Protein AF-R5PTC7-F1 (afdb_monomer)

Foldseek 3Di:
DDDPVLVVLLCVQCVVLDHDPVSLVVSVVVCVVVVHDPVVVVVVSVVVSVVVVVVVCVVPDPPPPDPPDPPPDQDADPVPRHTDDPPDQADPPPRHGDDPPPPPLLLVVLVVQLVCLVPDPPDPCSVVSNLVSLQPRDQDPDPVNLLSNLVSLLVQLVPVDPVDPPRNVSSLVSNVVSLVVCCVNPVPPPVNVVSSVVSVVSVVVVVVVVVVVVVVVVVVVVVVVVVVVVVVVVVVVVVPD

Nearest PDB structures (foldseek):
  7zn7-assembly1_D  TM=4.320E-01  e=5.868E+00  Rattus norvegicus
  7ycj-assembly1_A  TM=3.557E-01  e=9.474E+00  Saccharomyces cerevisiae

pLDDT: mean 78.7, std 12.83, range [37.91, 91.56]

Secondary structure (DSSP, 8-state):
---HHHHHHHHHHTTTS---HHHHHHHHHHHHHHT--HHHHHHHHHHHHHHHHHHHHHHSS--TT----SSS--EEPTTT--EE-TT-SB-TTT--B-BTB---THHHHHHHHHHHHHH-TT-S-HHHHHHHHHHHPPPPSSHHHHHHHHHHHHHHHHHS-TT-SSHHHHHHHHHHHHHHHHHHH-TT-HHHHHHHHHHHHHHHHHHHHHHHHHHHHHHHHHHHHHHHHHHHHHHHHTT--

Sequence (241 aa):
MFSKEMEALIAASIEDGILTEQEKRVLVKRAEKEGIDLDELEVYIQSMLQKQQKAKMAAEQPEENKRETWQGKVVKCPNCGAPIEPGIAKCLSCGYAFSGIKANNTAKELAQQLNDINANSQITDKIAAISMTISSFPIPTTKEDYLELMILLQTGMKTSGYQDLSLPAVYKSKLEECISKAQTSFAHDPLVVQQIAQAKQAIEEKIARDKKGAMIGLGCMAVGGLLILIFFICSFMGCFD

Solvent-accessible surface area (backbone atoms only — not comparable to full-atom values): 14270 Å² total; per-residue (Å²): 133,77,54,73,68,54,51,51,52,51,52,64,51,40,69,86,65,56,76,48,77,67,52,52,53,52,53,51,59,51,31,58,75,70,71,46,60,68,67,62,49,51,56,49,53,52,53,52,46,50,52,47,49,54,50,49,54,65,69,64,46,74,79,84,81,62,87,72,66,87,79,80,75,84,44,55,38,92,88,76,61,48,78,51,68,90,90,64,62,46,42,91,88,76,63,52,68,56,86,78,69,74,74,60,55,53,37,58,52,51,53,48,55,50,48,51,50,69,68,39,83,85,54,83,59,45,68,58,54,49,47,51,51,59,68,71,51,81,82,66,90,50,72,68,34,40,53,49,34,48,53,51,31,57,46,48,40,69,66,53,56,94,90,48,85,61,58,34,53,49,30,46,54,46,44,51,54,48,46,56,51,43,56,72,75,39,72,85,38,69,69,58,52,50,51,46,52,54,52,52,51,55,51,51,55,49,55,52,50,53,54,51,52,52,54,50,53,54,51,51,53,56,54,52,53,50,53,51,53,51,50,54,53,53,58,57,61,68,69,76,116

Mean predicted aligned error: 18.7 Å

Structure (mmCIF, N/CA/C/O backbone):
data_AF-R5PTC7-F1
#
_entry.id   AF-R5PTC7-F1
#
loop_
_atom_site.group_PDB
_atom_site.id
_atom_site.type_symbol
_atom_site.label_atom_id
_atom_site.label_alt_id
_atom_site.label_comp_id
_atom_site.label_asym_id
_atom_site.label_entity_id
_atom_site.label_seq_id
_atom_site.pdbx_PDB_ins_code
_atom_site.Cartn_x
_atom_site.Cartn_y
_atom_site.Cartn_z
_atom_site.occupancy
_atom_site.B_iso_or_equiv
_atom_site.auth_seq_id
_atom_site.auth_comp_id
_atom_site.auth_asym_id
_atom_site.auth_atom_id
_atom_site.pdbx_PDB_model_num
ATOM 1 N N . MET A 1 1 ? -23.523 -3.897 53.643 1.00 64.75 1 MET A N 1
ATOM 2 C CA . MET A 1 1 ? -23.758 -5.170 52.917 1.00 64.75 1 MET A CA 1
ATOM 3 C C . MET A 1 1 ? -25.068 -5.730 53.423 1.00 64.75 1 MET A C 1
ATOM 5 O O . MET A 1 1 ? -25.248 -5.749 54.636 1.00 64.75 1 MET A O 1
ATOM 9 N N . PHE A 1 2 ? -25.991 -6.074 52.526 1.00 83.19 2 PHE A N 1
ATOM 10 C CA . PHE A 1 2 ? -27.344 -6.469 52.918 1.00 83.19 2 PHE A CA 1
ATOM 11 C C . PHE A 1 2 ? -27.370 -7.896 53.469 1.00 83.19 2 PHE A C 1
ATOM 13 O O . PHE A 1 2 ? -26.405 -8.654 53.343 1.00 83.19 2 PHE A O 1
ATOM 20 N N . SER A 1 3 ? -28.477 -8.266 54.112 1.00 87.81 3 SER A N 1
ATOM 21 C CA . SER A 1 3 ? -28.706 -9.652 54.505 1.00 87.81 3 SER A CA 1
ATOM 22 C C . SER A 1 3 ? -28.774 -10.547 53.258 1.00 87.81 3 SER A C 1
ATOM 24 O O . SER A 1 3 ? -29.225 -10.121 52.194 1.00 87.81 3 SER A O 1
ATOM 26 N N . LYS A 1 4 ? -28.354 -11.815 53.375 1.00 86.81 4 LYS A N 1
ATOM 27 C CA . LYS A 1 4 ? -28.402 -12.772 52.250 1.00 86.81 4 LYS A CA 1
ATOM 28 C C . LYS A 1 4 ? -29.817 -12.947 51.687 1.00 86.81 4 LYS A C 1
ATOM 30 O O . LYS A 1 4 ? -29.982 -13.189 50.497 1.00 86.81 4 LYS A O 1
ATOM 35 N N . GLU A 1 5 ? -30.828 -12.826 52.546 1.00 87.00 5 GLU A N 1
ATOM 36 C CA . GLU A 1 5 ? -32.236 -12.895 52.154 1.00 87.00 5 GLU A CA 1
ATOM 37 C C . GLU A 1 5 ? -32.655 -11.678 51.325 1.00 87.00 5 GLU A C 1
ATOM 39 O O . GLU A 1 5 ? -33.345 -11.831 50.317 1.00 87.00 5 GLU A O 1
ATOM 44 N N . MET A 1 6 ? -32.204 -10.482 51.710 1.00 87.31 6 MET A N 1
ATOM 45 C CA . MET A 1 6 ? -32.469 -9.254 50.968 1.00 87.31 6 MET A CA 1
ATOM 46 C C . MET A 1 6 ? -31.765 -9.262 49.606 1.00 87.31 6 MET A C 1
ATOM 48 O O . MET A 1 6 ? -32.385 -8.934 48.599 1.00 87.31 6 MET A O 1
ATOM 52 N N . GLU A 1 7 ? -30.507 -9.704 49.536 1.00 88.25 7 GLU A N 1
ATOM 53 C CA . GLU A 1 7 ? -29.784 -9.830 48.261 1.00 88.25 7 GLU A CA 1
ATOM 54 C C . GLU A 1 7 ? -30.455 -10.831 47.311 1.00 88.25 7 GLU A C 1
ATOM 56 O O . GLU A 1 7 ? -30.575 -10.553 46.118 1.00 88.25 7 GLU A O 1
ATOM 61 N N . ALA A 1 8 ? -30.948 -11.962 47.830 1.00 89.25 8 ALA A N 1
ATOM 62 C CA . ALA A 1 8 ? -31.690 -12.943 47.038 1.00 89.25 8 ALA A CA 1
ATOM 63 C C . ALA A 1 8 ? -33.009 -12.368 46.496 1.00 89.25 8 ALA A C 1
ATOM 65 O O . ALA A 1 8 ? -33.348 -12.589 45.333 1.00 89.25 8 ALA A O 1
ATOM 66 N N . LEU A 1 9 ? -33.726 -11.588 47.311 1.00 88.88 9 LEU A N 1
ATOM 67 C CA . LEU A 1 9 ? -34.963 -10.924 46.900 1.00 88.88 9 LEU A CA 1
ATOM 68 C C . LEU A 1 9 ? -34.708 -9.851 45.831 1.00 88.88 9 LEU A C 1
ATOM 70 O O . LEU A 1 9 ? -35.461 -9.757 44.862 1.00 88.88 9 LEU A O 1
ATOM 74 N N . ILE A 1 10 ? -33.630 -9.075 45.976 1.00 89.62 10 ILE A N 1
ATOM 75 C CA . ILE A 1 10 ? -33.191 -8.086 44.982 1.00 89.62 10 ILE A CA 1
ATOM 76 C C . ILE A 1 10 ? -32.819 -8.782 43.667 1.00 89.62 10 ILE A C 1
ATOM 78 O O . ILE A 1 10 ? -33.239 -8.335 4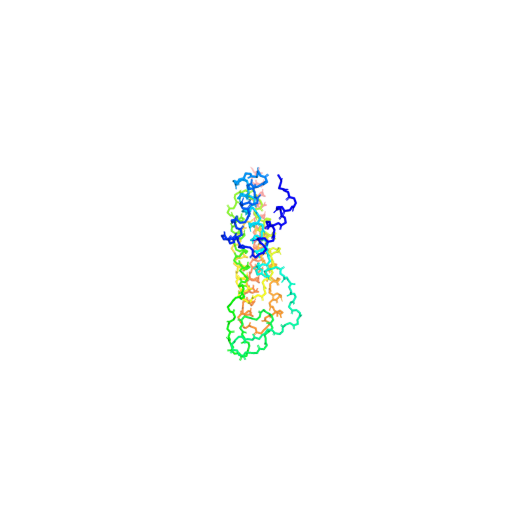2.604 1.00 89.62 10 ILE A O 1
ATOM 82 N N . ALA A 1 11 ? -32.064 -9.882 43.724 1.00 86.88 11 ALA A N 1
ATOM 83 C CA . ALA A 1 11 ? -31.649 -10.626 42.537 1.00 86.88 11 ALA A CA 1
ATOM 84 C C . ALA A 1 11 ? -32.845 -11.203 41.765 1.00 86.88 11 ALA A C 1
ATOM 86 O O . ALA A 1 11 ? -32.898 -11.046 40.547 1.00 86.88 11 ALA A O 1
ATOM 87 N N . ALA A 1 12 ? -33.817 -11.795 42.468 1.00 87.12 12 ALA A N 1
ATOM 88 C CA . ALA A 1 12 ? -35.046 -12.310 41.863 1.00 87.12 12 ALA A CA 1
ATOM 89 C C . ALA A 1 12 ? -35.901 -11.194 41.236 1.00 87.12 12 ALA A C 1
ATOM 91 O O . ALA A 1 12 ? -36.413 -11.354 40.138 1.00 87.12 12 ALA A O 1
ATOM 92 N N . SER A 1 13 ? -35.999 -10.032 41.894 1.00 88.62 13 SER A N 1
ATOM 93 C CA . SER A 1 13 ? -36.797 -8.893 41.398 1.00 88.62 13 SER A CA 1
ATOM 94 C C . SER A 1 13 ? -36.176 -8.181 40.189 1.00 88.62 13 SER A C 1
ATOM 96 O O . SER A 1 13 ? -36.825 -7.364 39.549 1.00 88.62 13 SER A O 1
ATOM 98 N N . ILE A 1 14 ? -34.889 -8.410 39.913 1.00 87.44 14 ILE A N 1
ATOM 99 C CA . ILE A 1 14 ? -34.147 -7.757 38.823 1.00 87.44 14 ILE A CA 1
ATOM 100 C C . ILE A 1 14 ? -33.846 -8.755 37.690 1.00 87.44 14 ILE A C 1
ATOM 102 O O . ILE A 1 14 ? -33.229 -8.381 36.699 1.00 87.44 14 ILE A O 1
ATOM 106 N N . GLU A 1 15 ? -34.288 -10.013 37.781 1.00 83.00 15 GLU A N 1
ATOM 107 C CA . GLU A 1 15 ? -34.018 -11.067 36.788 1.00 83.00 15 GLU A CA 1
ATOM 108 C C . GLU A 1 15 ? -34.417 -10.658 35.357 1.00 83.00 15 GLU A C 1
ATOM 110 O O . GLU A 1 15 ? -33.643 -10.814 34.408 1.00 83.00 15 GLU A O 1
ATOM 115 N N . ASP A 1 16 ? -35.566 -10.001 35.216 1.00 76.50 16 ASP A N 1
ATOM 116 C CA . ASP A 1 16 ? -36.070 -9.534 33.923 1.00 76.50 16 ASP A CA 1
ATOM 117 C C . ASP A 1 16 ? -35.370 -8.247 33.433 1.00 76.50 16 ASP A C 1
ATOM 119 O O . ASP A 1 16 ? -35.498 -7.843 32.272 1.00 76.50 16 ASP A O 1
ATOM 123 N N . GLY A 1 17 ? -34.535 -7.622 34.270 1.00 76.69 17 GLY A N 1
ATOM 124 C CA . GLY A 1 17 ? -33.815 -6.376 33.987 1.00 76.69 17 GLY A CA 1
ATOM 125 C C . GLY A 1 17 ? -34.680 -5.112 34.063 1.00 76.69 17 GLY A C 1
ATOM 126 O O . GLY A 1 17 ? -34.210 -4.030 33.706 1.00 76.69 17 GLY A O 1
ATOM 127 N N . ILE A 1 18 ? -35.925 -5.239 34.524 1.00 82.81 18 ILE A N 1
ATOM 128 C CA . ILE A 1 18 ? -36.873 -4.148 34.760 1.00 82.81 18 ILE A CA 1
ATOM 129 C C . ILE A 1 18 ? -37.376 -4.301 36.191 1.00 82.81 18 ILE A C 1
ATOM 131 O O . ILE A 1 18 ? -37.909 -5.346 36.533 1.00 82.81 18 ILE A O 1
ATOM 135 N N . LEU A 1 19 ? -37.227 -3.260 37.010 1.00 87.44 19 LEU A N 1
ATOM 136 C CA . LEU A 1 19 ? -37.813 -3.229 38.346 1.00 87.44 19 LEU A CA 1
ATOM 137 C C . LEU A 1 19 ? -39.189 -2.568 38.276 1.00 87.44 19 LEU A C 1
ATOM 139 O O . LEU A 1 19 ? -39.295 -1.384 37.946 1.00 87.44 19 LEU A O 1
ATOM 143 N N . THR A 1 20 ? -40.243 -3.307 38.600 1.00 87.56 20 THR A N 1
ATOM 144 C CA . THR A 1 20 ? -41.601 -2.759 38.646 1.00 87.56 20 THR A CA 1
ATOM 145 C C . THR A 1 20 ? -41.850 -1.962 39.930 1.00 87.56 20 THR A C 1
ATOM 147 O O . THR A 1 20 ? -41.254 -2.197 40.983 1.00 87.56 20 THR A O 1
ATOM 150 N N . GLU A 1 21 ? -42.826 -1.051 39.891 1.00 86.38 21 GLU A N 1
ATOM 151 C CA . GLU A 1 21 ? -43.271 -0.302 41.078 1.00 86.38 21 GLU A CA 1
ATOM 152 C C . GLU A 1 21 ? -43.819 -1.209 42.197 1.00 86.38 21 GLU A C 1
ATOM 154 O O . GLU A 1 21 ? -43.842 -0.839 43.373 1.00 86.38 21 GLU A O 1
ATOM 159 N N . GLN A 1 22 ? -44.288 -2.416 41.865 1.00 86.38 22 GLN A N 1
ATOM 160 C CA . GLN A 1 22 ? -44.737 -3.380 42.870 1.00 86.38 22 GLN A CA 1
ATOM 161 C C . GLN A 1 22 ? -43.546 -3.995 43.610 1.00 86.38 22 GLN A C 1
ATOM 163 O O . GLN A 1 22 ? -43.541 -3.992 44.842 1.00 86.38 22 GLN A O 1
ATOM 168 N N . GLU A 1 23 ? -42.522 -4.431 42.881 1.00 88.25 23 GLU A N 1
ATOM 169 C CA . GLU A 1 23 ? -41.286 -4.989 43.441 1.00 88.25 23 GLU A CA 1
ATOM 170 C C . GLU A 1 23 ? -40.520 -3.947 44.253 1.00 88.25 23 GLU A C 1
ATOM 172 O O . GLU A 1 23 ? -40.136 -4.218 45.392 1.00 88.25 23 GLU A O 1
ATOM 177 N N . LYS A 1 24 ? -40.409 -2.711 43.744 1.00 90.00 24 LYS A N 1
ATOM 178 C CA . LYS A 1 24 ? -39.790 -1.592 44.470 1.00 90.00 24 LYS A CA 1
ATOM 179 C C . LYS A 1 24 ? -40.436 -1.383 45.842 1.00 90.00 24 LYS A C 1
ATOM 181 O O . LYS A 1 24 ? -39.736 -1.259 46.845 1.00 90.00 24 LYS A O 1
ATOM 186 N N . ARG A 1 25 ? -41.773 -1.417 45.926 1.00 88.06 25 ARG A N 1
ATOM 187 C CA . ARG A 1 25 ? -42.499 -1.274 47.204 1.00 88.06 25 ARG A CA 1
ATOM 188 C C . ARG A 1 25 ? -42.260 -2.436 48.166 1.00 88.06 25 ARG A C 1
ATOM 190 O O . ARG A 1 25 ? -42.261 -2.219 49.376 1.00 88.06 25 ARG A O 1
ATOM 197 N N . VAL A 1 26 ? -42.091 -3.657 47.665 1.00 90.31 26 VAL A N 1
ATOM 198 C CA . VAL A 1 26 ? -41.792 -4.828 48.504 1.00 90.31 26 VAL A CA 1
ATOM 199 C C . VAL A 1 26 ? -40.374 -4.737 49.070 1.00 90.31 26 VAL A C 1
ATOM 201 O O . VAL A 1 26 ? -40.193 -4.951 50.269 1.00 90.31 26 VAL A O 1
ATOM 204 N N . LEU A 1 27 ? -39.400 -4.344 48.245 1.00 91.31 27 LEU A N 1
ATOM 205 C CA . LEU A 1 27 ? -38.008 -4.151 48.658 1.00 91.31 27 LEU A CA 1
ATOM 206 C C . LEU A 1 27 ? -37.877 -3.050 49.717 1.00 91.31 27 LEU A C 1
ATOM 208 O O . LEU A 1 27 ? -37.266 -3.284 50.755 1.00 91.31 27 LEU A O 1
ATOM 212 N N . VAL A 1 28 ? -38.525 -1.898 49.520 1.00 91.56 28 VAL A N 1
ATOM 213 C CA . VAL A 1 28 ? -38.532 -0.795 50.500 1.00 91.56 28 VAL A CA 1
ATOM 214 C C . VAL A 1 28 ? -39.124 -1.244 51.838 1.00 91.56 28 VAL A C 1
ATOM 216 O O . VAL A 1 28 ? -38.493 -1.077 52.876 1.00 91.56 28 VAL A O 1
ATOM 219 N N . LYS A 1 29 ? -40.280 -1.920 51.831 1.00 91.56 29 LYS A N 1
ATOM 220 C CA . LYS A 1 29 ? -40.900 -2.432 53.069 1.00 91.56 29 LYS A CA 1
ATOM 221 C C . LYS A 1 29 ? -40.028 -3.446 53.808 1.00 91.56 29 LYS A C 1
ATOM 223 O O . LYS A 1 29 ? -40.122 -3.563 55.030 1.00 91.56 29 LYS A O 1
ATOM 228 N N . ARG A 1 30 ? -39.244 -4.250 53.084 1.00 89.19 30 ARG A N 1
ATOM 229 C CA . ARG A 1 30 ? -38.311 -5.212 53.687 1.00 89.19 30 ARG A CA 1
ATOM 230 C C . ARG A 1 30 ? -37.090 -4.495 54.257 1.00 89.19 30 ARG A C 1
ATOM 232 O O . ARG A 1 30 ? -36.711 -4.796 55.383 1.00 89.19 30 ARG A O 1
ATOM 239 N N . ALA A 1 31 ? -36.556 -3.518 53.530 1.00 90.38 31 ALA A N 1
ATOM 240 C CA . ALA A 1 31 ? -35.437 -2.688 53.958 1.00 90.38 31 ALA A CA 1
ATOM 241 C C . ALA A 1 31 ? -35.751 -1.902 55.235 1.00 90.38 31 ALA A C 1
ATOM 243 O O . ALA A 1 31 ? -34.981 -1.965 56.188 1.00 90.38 31 ALA A O 1
ATOM 244 N N . GLU A 1 32 ? -36.930 -1.280 55.318 1.00 88.31 32 GLU A N 1
ATOM 245 C CA . GLU A 1 32 ? -37.396 -0.586 56.527 1.00 88.31 32 GLU A CA 1
ATOM 246 C C . GLU A 1 32 ? -37.459 -1.522 57.743 1.00 88.31 32 GLU A C 1
ATOM 248 O O . GLU A 1 32 ? -37.060 -1.149 58.844 1.00 88.31 32 GLU A O 1
ATOM 253 N N . LYS A 1 33 ? -37.915 -2.769 57.553 1.00 89.38 33 LYS A N 1
ATOM 254 C CA . LYS A 1 33 ? -37.957 -3.780 58.626 1.00 89.38 33 LYS A CA 1
ATOM 255 C C . LYS A 1 33 ? -36.575 -4.242 59.076 1.00 89.38 33 LYS A C 1
ATOM 257 O O . LYS A 1 33 ? -36.425 -4.657 60.221 1.00 89.38 33 LYS A O 1
ATOM 262 N N . GLU A 1 34 ? -35.599 -4.220 58.178 1.00 86.69 34 GLU A N 1
ATOM 263 C CA . GLU A 1 34 ? -34.206 -4.581 58.456 1.00 86.69 34 GLU A CA 1
ATOM 264 C C . GLU A 1 34 ? -33.365 -3.374 58.903 1.00 86.69 34 GLU A C 1
ATOM 266 O O . GLU A 1 34 ? -32.188 -3.540 59.214 1.00 86.69 34 GLU A O 1
ATOM 271 N N . GLY A 1 35 ? -33.962 -2.176 58.981 1.00 86.25 35 GLY A N 1
ATOM 272 C CA . GLY A 1 35 ? -33.265 -0.941 59.348 1.00 86.25 35 GLY A CA 1
ATOM 273 C C . GLY A 1 35 ? -32.228 -0.504 58.312 1.00 86.25 35 GLY A C 1
ATOM 274 O O . GLY A 1 35 ? -31.231 0.118 58.666 1.00 86.25 35 GLY A O 1
ATOM 275 N N . ILE A 1 36 ? -32.436 -0.876 57.049 1.00 87.44 36 ILE A N 1
ATOM 276 C CA . ILE A 1 36 ? -31.566 -0.543 55.924 1.00 87.44 36 ILE A CA 1
ATOM 277 C C . ILE A 1 36 ? -31.896 0.868 55.424 1.00 87.44 36 ILE A C 1
ATOM 279 O O . ILE A 1 36 ? -33.066 1.223 55.280 1.00 87.44 36 ILE A O 1
ATOM 283 N N . ASP A 1 37 ? -30.857 1.643 55.119 1.00 89.12 37 ASP A N 1
ATOM 284 C CA . ASP A 1 37 ? -30.983 2.963 54.509 1.00 89.12 37 ASP A CA 1
ATOM 285 C C . ASP A 1 37 ? -31.556 2.872 53.080 1.00 89.12 37 ASP A C 1
ATOM 287 O O . ASP A 1 37 ? -31.126 2.054 52.258 1.00 89.12 37 ASP A O 1
ATOM 291 N N . LEU A 1 38 ? -32.569 3.696 52.795 1.00 86.56 38 LEU A N 1
ATOM 292 C CA . LEU A 1 38 ? -33.295 3.659 51.525 1.00 86.56 38 LEU A CA 1
ATOM 293 C C . LEU A 1 38 ? -32.451 4.170 50.350 1.00 86.56 38 LEU A C 1
ATOM 295 O O . LEU A 1 38 ? -32.588 3.643 49.242 1.00 86.56 38 LEU A O 1
ATOM 299 N N . ASP A 1 39 ? -31.565 5.136 50.589 1.00 86.44 39 ASP A N 1
ATOM 300 C CA . ASP A 1 39 ? -30.699 5.703 49.558 1.00 86.44 39 ASP A CA 1
ATOM 301 C C . ASP A 1 39 ? -29.600 4.692 49.193 1.00 86.44 39 ASP A C 1
ATOM 303 O O . ASP A 1 39 ? -29.320 4.460 48.012 1.00 86.44 39 ASP A O 1
ATOM 307 N N . GLU A 1 40 ? -29.030 3.998 50.187 1.00 87.00 40 GLU A N 1
ATOM 308 C CA . GLU A 1 40 ? -28.077 2.903 49.948 1.00 87.00 40 GLU A CA 1
ATOM 309 C C . GLU A 1 40 ? -28.705 1.750 49.149 1.00 87.00 40 GLU A C 1
ATOM 311 O O . GLU A 1 40 ? -28.067 1.181 48.253 1.00 87.00 40 GLU A O 1
ATOM 316 N N . LEU A 1 41 ? -29.964 1.411 49.448 1.00 89.12 41 LEU A N 1
ATOM 317 C CA . LEU A 1 41 ? -30.715 0.395 48.715 1.00 89.12 41 LEU A CA 1
ATOM 318 C C . LEU A 1 41 ? -30.913 0.795 47.247 1.00 89.12 41 LEU A C 1
ATOM 320 O O . LEU A 1 41 ? -30.706 -0.030 46.352 1.00 89.12 41 LEU A O 1
ATOM 324 N N . GLU A 1 42 ? -31.297 2.044 46.987 1.00 88.62 42 GLU A N 1
ATOM 325 C CA . GLU A 1 42 ? -31.521 2.539 45.628 1.00 88.62 42 GLU A CA 1
ATOM 326 C C . GLU A 1 42 ? -30.234 2.514 44.797 1.00 88.62 42 GLU A C 1
ATOM 328 O O . GLU A 1 42 ? -30.231 1.982 43.681 1.00 88.62 42 GLU A O 1
ATOM 333 N N . VAL A 1 43 ? -29.118 2.990 45.356 1.00 89.31 43 VAL A N 1
ATOM 334 C CA . VAL A 1 43 ? -27.807 2.959 44.686 1.00 89.31 43 VAL A CA 1
ATOM 335 C C . VAL A 1 43 ? -27.389 1.523 44.351 1.00 89.31 43 VAL A C 1
ATOM 337 O O . VAL A 1 43 ? -26.881 1.251 43.257 1.00 89.31 43 VAL A O 1
ATOM 340 N N . TYR A 1 44 ? -27.626 0.574 45.258 1.00 89.81 44 TYR A N 1
ATOM 341 C CA . TYR A 1 44 ? -27.299 -0.829 45.011 1.00 89.81 44 TYR A CA 1
ATOM 342 C C . TYR A 1 44 ? -28.148 -1.447 43.899 1.00 89.81 44 TYR A C 1
ATOM 344 O O . TYR A 1 44 ? -27.608 -2.094 42.996 1.00 89.81 44 TYR A O 1
ATOM 352 N N . ILE A 1 45 ? -29.462 -1.224 43.927 1.00 89.50 45 ILE A N 1
ATOM 353 C CA . ILE A 1 45 ? -30.388 -1.712 42.900 1.00 89.50 45 ILE A CA 1
ATOM 354 C C . ILE A 1 45 ? -30.000 -1.156 41.524 1.00 89.50 45 ILE A C 1
ATOM 356 O O . ILE A 1 45 ? -29.928 -1.911 40.552 1.00 89.50 45 ILE A O 1
ATOM 360 N N . GLN A 1 46 ? -29.662 0.134 41.440 1.00 89.19 46 GLN A N 1
ATOM 361 C CA . GLN A 1 46 ? -29.183 0.756 40.202 1.00 89.19 46 GLN A CA 1
ATOM 362 C C . GLN A 1 46 ? -27.882 0.117 39.697 1.00 89.19 46 GLN A C 1
ATOM 364 O O . GLN A 1 46 ? -27.763 -0.175 38.506 1.00 89.19 46 GLN A O 1
ATOM 369 N N . SER A 1 47 ? -26.922 -0.158 40.586 1.00 88.12 47 SER A N 1
ATOM 370 C CA . SER A 1 47 ? -25.670 -0.846 40.233 1.00 88.12 47 SER A CA 1
ATOM 371 C C . SER A 1 47 ? -25.925 -2.243 39.656 1.00 88.12 47 SER A C 1
ATOM 373 O O . SER A 1 47 ? -25.305 -2.639 38.665 1.00 88.12 47 SER A O 1
ATOM 375 N N . MET A 1 48 ? -26.878 -2.984 40.225 1.00 86.25 48 MET A N 1
ATOM 376 C CA . MET A 1 48 ? -27.254 -4.321 39.755 1.00 86.25 48 MET A CA 1
ATOM 377 C C . MET A 1 48 ? -27.983 -4.287 38.407 1.00 86.25 48 MET A C 1
ATOM 379 O O . MET A 1 48 ? -27.628 -5.057 37.511 1.00 86.25 48 MET A O 1
ATOM 383 N N . LEU A 1 49 ? -28.918 -3.353 38.217 1.00 87.56 49 LEU A N 1
ATOM 384 C CA . LEU A 1 49 ? -29.585 -3.124 36.930 1.00 87.56 49 LEU A CA 1
ATOM 385 C C . LEU A 1 49 ? -28.577 -2.758 35.835 1.00 87.56 49 LEU A C 1
ATOM 387 O O . LEU A 1 49 ? -28.616 -3.325 34.746 1.00 87.56 49 LEU A O 1
ATOM 391 N N . GLN A 1 50 ? -27.615 -1.881 36.133 1.00 86.19 50 GLN A N 1
ATOM 392 C CA . GLN A 1 50 ? -26.551 -1.532 35.189 1.00 86.19 50 GLN A CA 1
ATOM 393 C C . GLN A 1 50 ? -25.655 -2.725 34.845 1.00 86.19 50 GLN A C 1
ATOM 395 O O . GLN A 1 50 ? -25.261 -2.872 33.689 1.00 86.19 50 GLN A O 1
ATOM 400 N N . LYS A 1 51 ? -25.316 -3.588 35.813 1.00 85.00 51 LYS A N 1
ATOM 401 C CA . LYS A 1 51 ? -24.544 -4.817 35.548 1.00 85.00 51 LYS A CA 1
ATOM 402 C C . LYS A 1 51 ? -25.302 -5.758 34.618 1.00 85.00 51 LYS A C 1
ATOM 404 O O . LYS A 1 51 ? -24.699 -6.284 33.687 1.00 85.00 51 LYS A O 1
ATOM 409 N N . GLN A 1 52 ? -26.605 -5.928 34.831 1.00 81.31 52 GLN A N 1
ATOM 410 C CA . GLN A 1 52 ? -27.442 -6.740 33.953 1.00 81.31 52 GLN A CA 1
ATOM 411 C C . GLN A 1 52 ? -27.594 -6.133 32.559 1.00 81.31 52 GLN A C 1
ATOM 413 O O . GLN A 1 52 ? -27.446 -6.850 31.577 1.00 81.31 52 GLN A O 1
ATOM 418 N N . GLN A 1 53 ? -27.819 -4.823 32.447 1.00 80.50 53 GLN A N 1
ATOM 419 C CA . GLN A 1 53 ? -27.877 -4.144 31.152 1.00 80.50 53 GLN A CA 1
ATOM 420 C C . GLN A 1 53 ? -26.551 -4.265 30.403 1.00 80.50 53 GLN A C 1
ATOM 422 O O . GLN A 1 53 ? -26.553 -4.618 29.232 1.00 80.50 53 GLN A O 1
ATOM 427 N N . LYS A 1 54 ? -25.409 -4.072 31.074 1.00 80.19 54 LYS A N 1
ATOM 428 C CA . LYS A 1 54 ? -24.086 -4.289 30.470 1.00 80.19 54 LYS A CA 1
ATOM 429 C C . LYS A 1 54 ? -23.875 -5.743 30.044 1.00 80.19 54 LYS A C 1
ATOM 431 O O . LYS A 1 54 ? -23.289 -5.966 28.993 1.00 80.19 54 LYS A O 1
ATOM 436 N N . ALA A 1 55 ? -24.361 -6.717 30.815 1.00 76.25 55 ALA A N 1
ATOM 437 C CA . ALA A 1 55 ? -24.286 -8.134 30.458 1.00 76.25 55 ALA A CA 1
ATOM 438 C C . ALA A 1 55 ? -25.195 -8.487 29.267 1.00 76.25 55 ALA A C 1
ATOM 440 O O . ALA A 1 55 ? -24.743 -9.176 28.358 1.00 76.25 55 ALA A O 1
ATOM 441 N N . LYS A 1 56 ? -26.430 -7.968 29.223 1.00 72.44 56 LYS A N 1
ATOM 442 C CA . LYS A 1 56 ? -27.346 -8.119 28.081 1.00 72.44 56 LYS A CA 1
ATOM 443 C C . LYS A 1 56 ? -26.786 -7.426 26.839 1.00 72.44 56 LYS A C 1
ATOM 445 O O . LYS A 1 56 ? -26.688 -8.065 25.809 1.00 72.44 56 LYS A O 1
ATOM 450 N N . MET A 1 57 ? -26.275 -6.200 26.953 1.00 66.81 57 MET A N 1
ATOM 451 C CA . MET A 1 57 ? -25.595 -5.494 25.858 1.00 66.81 57 MET A CA 1
ATOM 452 C C . MET A 1 57 ? -24.309 -6.193 25.398 1.00 66.81 57 MET A C 1
ATOM 454 O O . MET A 1 57 ? -23.963 -6.083 24.229 1.00 66.81 57 MET A O 1
ATOM 458 N N . ALA A 1 58 ? -23.599 -6.902 26.284 1.00 63.59 58 ALA A N 1
ATOM 459 C CA . ALA A 1 58 ? -22.456 -7.742 25.922 1.00 63.59 58 ALA A CA 1
ATOM 460 C C . ALA A 1 58 ? -22.882 -9.057 25.239 1.00 63.59 58 ALA A C 1
ATOM 462 O O . ALA A 1 58 ? -22.152 -9.559 24.390 1.00 63.59 58 ALA A O 1
ATOM 463 N N . ALA A 1 59 ? -24.053 -9.600 25.585 1.00 61.53 59 ALA A N 1
ATOM 464 C CA . ALA A 1 59 ? -24.631 -10.800 24.976 1.00 61.53 59 ALA A CA 1
ATOM 465 C C . ALA A 1 59 ? -25.395 -10.515 23.663 1.00 61.53 59 ALA A C 1
ATOM 467 O O . ALA A 1 59 ? -25.477 -11.389 22.807 1.00 61.53 59 ALA A O 1
ATOM 468 N N . GLU A 1 60 ? -25.923 -9.300 23.498 1.00 50.41 60 GLU A N 1
ATOM 469 C CA . GLU A 1 60 ? -26.631 -8.788 22.315 1.00 50.41 60 GLU A CA 1
ATOM 470 C C . GLU A 1 60 ? -25.737 -7.926 21.412 1.00 50.41 60 GLU A C 1
ATOM 472 O O . GLU A 1 60 ? -26.227 -7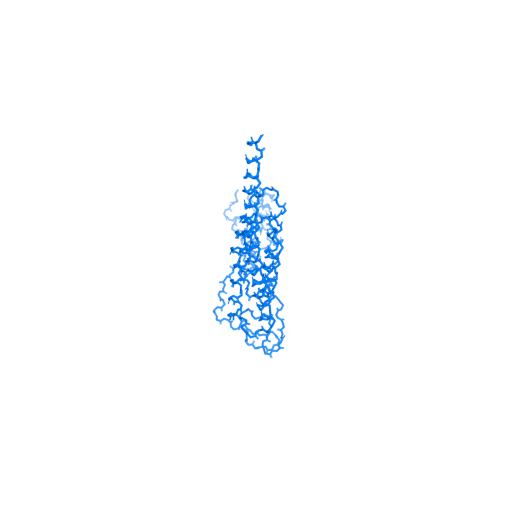.344 20.440 1.00 50.41 60 GLU A O 1
ATOM 477 N N . GLN A 1 61 ? -24.423 -7.850 21.674 1.00 38.59 61 GLN A N 1
ATOM 478 C CA . GLN A 1 61 ? -23.515 -7.395 20.623 1.00 38.59 61 GLN A CA 1
ATOM 479 C C . GLN A 1 61 ? -23.767 -8.279 19.392 1.00 38.59 61 GLN A C 1
ATOM 481 O O . GLN A 1 61 ? -23.773 -9.508 19.528 1.00 38.59 61 GLN A O 1
ATOM 486 N N . PRO A 1 62 ? -23.965 -7.697 18.193 1.00 38.62 62 PRO A N 1
ATOM 487 C CA . PRO A 1 62 ? -23.878 -8.478 16.974 1.00 38.62 62 PRO A CA 1
ATOM 488 C C . PRO A 1 62 ? -22.555 -9.240 17.030 1.00 38.62 62 PRO A C 1
ATOM 490 O O . PRO A 1 62 ? -21.548 -8.674 17.459 1.00 38.62 62 PRO A O 1
ATOM 493 N N . GLU A 1 63 ? -22.554 -10.510 16.631 1.00 44.16 63 GLU A N 1
ATOM 494 C CA . GLU A 1 63 ? -21.350 -11.323 16.451 1.00 44.16 63 GLU A CA 1
ATOM 495 C C . GLU A 1 63 ? -20.407 -10.689 15.392 1.00 44.16 63 GLU A C 1
ATOM 497 O O . GLU A 1 63 ? -20.186 -11.235 14.318 1.00 44.16 63 GLU A O 1
ATOM 502 N N . GLU A 1 64 ? -19.822 -9.520 15.661 1.00 42.59 64 GLU A N 1
ATOM 503 C CA . GLU A 1 64 ? -18.845 -8.835 14.806 1.00 42.59 64 GLU A CA 1
ATOM 504 C C . GLU A 1 64 ? -17.419 -9.357 15.063 1.00 42.59 64 GLU A C 1
ATOM 506 O O . GLU A 1 64 ? -16.451 -8.934 14.438 1.00 42.59 64 GLU A O 1
ATOM 511 N N . ASN A 1 65 ? -17.256 -10.347 15.944 1.00 42.16 65 ASN A N 1
ATOM 512 C CA . ASN A 1 65 ? -15.966 -11.002 16.142 1.00 42.16 65 ASN A CA 1
ATOM 513 C C . ASN A 1 65 ? -16.079 -12.500 16.401 1.00 42.16 65 ASN A C 1
ATOM 515 O O . ASN A 1 65 ? -15.348 -13.076 17.207 1.00 42.16 65 ASN A O 1
ATOM 519 N N . LYS A 1 66 ? -16.968 -13.153 15.661 1.00 38.38 66 LYS A N 1
ATOM 520 C CA . LYS A 1 66 ? -16.830 -14.574 15.398 1.00 38.38 66 LYS A CA 1
ATOM 521 C C . LYS A 1 66 ? -16.359 -14.711 13.967 1.00 38.38 66 LYS A C 1
ATOM 523 O O . LYS A 1 66 ? -17.102 -14.555 13.005 1.00 38.38 66 LYS A O 1
ATOM 528 N N . ARG A 1 67 ? -15.059 -14.966 13.846 1.00 41.88 67 ARG A N 1
ATOM 529 C CA . ARG A 1 67 ? -14.419 -15.499 12.644 1.00 41.88 67 ARG A CA 1
ATOM 530 C C . ARG A 1 67 ? -14.976 -16.904 12.407 1.00 41.88 67 ARG A C 1
ATOM 532 O O . ARG A 1 67 ? -14.258 -17.889 12.531 1.00 41.88 67 ARG A O 1
ATOM 539 N N . GLU A 1 68 ? -16.271 -17.011 12.136 1.00 42.31 68 GLU A N 1
ATOM 540 C CA . GLU A 1 68 ? -16.876 -18.234 11.647 1.00 42.31 68 GLU A CA 1
ATOM 541 C C . GLU A 1 68 ? -16.483 -18.331 10.180 1.00 42.31 68 GLU A C 1
ATOM 543 O O . GLU A 1 68 ? -17.026 -17.692 9.283 1.00 42.31 68 GLU A O 1
ATOM 548 N N . THR A 1 69 ? -15.390 -19.059 9.992 1.00 40.59 69 THR A N 1
ATOM 549 C CA . THR A 1 69 ? -14.987 -19.744 8.773 1.00 40.59 69 THR A CA 1
ATOM 550 C C . THR A 1 69 ? -16.111 -19.846 7.742 1.00 40.59 69 THR A C 1
ATOM 552 O O . THR A 1 69 ? -17.084 -20.568 7.938 1.00 40.59 69 THR A O 1
ATOM 555 N N . TRP A 1 70 ? -15.898 -19.208 6.588 1.00 51.53 70 TRP A N 1
ATOM 556 C CA . TRP A 1 70 ? -16.641 -19.355 5.325 1.00 51.53 70 TRP A CA 1
ATOM 557 C C . TRP A 1 70 ? -16.575 -20.781 4.731 1.00 51.53 70 TRP A C 1
ATOM 559 O O . TRP A 1 70 ? -16.687 -20.982 3.525 1.00 51.53 70 TRP A O 1
ATOM 569 N N . GLN A 1 71 ? -16.347 -21.794 5.560 1.00 37.91 71 GLN A N 1
ATOM 570 C CA . GLN A 1 71 ? -16.256 -23.187 5.161 1.00 37.91 71 GLN A CA 1
ATOM 571 C C . GLN A 1 71 ? -17.648 -23.808 5.310 1.00 37.91 71 GLN A C 1
ATOM 573 O O . GLN A 1 71 ? -18.012 -24.305 6.370 1.00 37.91 71 GLN A O 1
ATOM 578 N N . GLY A 1 72 ? -18.448 -23.734 4.242 1.00 50.31 72 GLY A N 1
ATOM 579 C CA . GLY A 1 72 ? -19.632 -24.589 4.074 1.00 50.31 72 GLY A CA 1
ATOM 580 C C . GLY A 1 72 ? -20.997 -23.904 3.959 1.00 50.31 72 GLY A C 1
ATOM 581 O O . GLY A 1 72 ? -21.977 -24.591 3.679 1.00 50.31 72 GLY A O 1
ATOM 582 N N . LYS A 1 73 ? -21.112 -22.576 4.112 1.00 50.62 73 LYS A N 1
ATOM 583 C CA . LYS A 1 73 ? -22.389 -21.864 3.905 1.00 50.62 73 LYS A CA 1
ATOM 584 C C . LYS A 1 73 ? -22.473 -21.338 2.467 1.00 50.62 73 LYS A C 1
ATOM 586 O O . LYS A 1 73 ? -21.792 -20.381 2.114 1.00 50.62 73 LYS A O 1
ATOM 591 N N . VAL A 1 74 ? -23.309 -21.962 1.633 1.00 62.72 74 VAL A N 1
ATOM 592 C CA . VAL A 1 74 ? -23.605 -21.469 0.276 1.00 62.72 74 VAL A CA 1
ATOM 593 C C . VAL A 1 74 ? -24.438 -20.193 0.392 1.00 62.72 74 VAL A C 1
ATOM 595 O O . VAL A 1 74 ? -25.637 -20.244 0.674 1.00 62.72 74 VAL A O 1
ATOM 598 N N . VAL A 1 75 ? -23.801 -19.040 0.199 1.00 69.31 75 VAL A N 1
ATOM 599 C CA . VAL A 1 75 ? -24.476 -17.737 0.176 1.00 69.31 75 VAL A CA 1
ATOM 600 C C . VAL A 1 75 ? -25.171 -17.574 -1.175 1.00 69.31 75 VAL A C 1
ATOM 602 O O . VAL A 1 75 ? -24.562 -17.787 -2.219 1.00 69.31 75 VAL A O 1
ATOM 605 N N . LYS A 1 76 ? -26.462 -17.230 -1.168 1.00 82.31 76 LYS A N 1
ATOM 606 C CA . LYS A 1 76 ? -27.264 -17.035 -2.385 1.00 82.31 76 LYS A CA 1
ATOM 607 C C . LYS A 1 76 ? -27.425 -15.553 -2.701 1.00 82.31 76 LYS A C 1
ATOM 609 O O . LYS A 1 76 ? -27.488 -14.720 -1.801 1.00 82.31 76 LYS A O 1
ATOM 614 N N . CYS A 1 77 ? -27.535 -15.229 -3.982 1.00 77.56 77 CYS A N 1
ATOM 615 C CA . CYS A 1 77 ? -27.780 -13.873 -4.448 1.00 77.56 77 CYS A CA 1
ATOM 616 C C . CYS A 1 77 ? -29.164 -13.376 -4.018 1.00 77.56 77 CYS A C 1
ATOM 618 O O . CYS A 1 77 ? -30.149 -14.050 -4.313 1.00 77.56 77 CYS A O 1
ATOM 620 N N . PRO A 1 78 ? -29.268 -12.184 -3.395 1.00 80.12 78 PRO A N 1
ATOM 621 C CA . PRO A 1 78 ? -30.545 -11.637 -2.948 1.00 80.12 78 PRO A CA 1
ATOM 622 C C . PRO A 1 78 ? -31.456 -11.247 -4.120 1.00 80.12 78 PRO A C 1
ATOM 624 O O . PRO A 1 78 ? -32.660 -11.141 -3.937 1.00 80.12 78 PRO A O 1
ATOM 627 N N . ASN A 1 79 ? -30.899 -11.064 -5.324 1.00 81.94 79 ASN A N 1
ATOM 628 C CA . ASN A 1 79 ? -31.659 -10.681 -6.513 1.00 81.94 79 ASN A CA 1
ATOM 629 C C . ASN A 1 79 ? -32.131 -11.874 -7.363 1.00 81.94 79 ASN A C 1
ATOM 631 O O . ASN A 1 79 ? -33.206 -11.818 -7.944 1.00 81.94 79 ASN A O 1
ATOM 635 N N . CYS A 1 80 ? -31.345 -12.954 -7.466 1.00 82.56 80 CYS A N 1
ATOM 636 C CA . CYS A 1 80 ? -31.670 -14.081 -8.361 1.00 82.56 80 CYS A CA 1
ATOM 637 C C . CYS A 1 80 ? -31.570 -15.475 -7.728 1.00 82.56 80 CYS A C 1
ATOM 639 O O . CYS A 1 80 ? -31.865 -16.468 -8.385 1.00 82.56 80 CYS A O 1
ATOM 641 N N . GLY A 1 81 ? -31.120 -15.586 -6.477 1.00 79.94 81 GLY A N 1
ATOM 642 C CA . GLY A 1 81 ? -30.996 -16.862 -5.770 1.00 79.94 81 GLY A CA 1
ATOM 643 C C . GLY A 1 81 ? -29.813 -17.746 -6.186 1.00 79.94 81 GLY A C 1
ATOM 644 O O . GLY A 1 81 ? -29.618 -18.794 -5.568 1.00 79.94 81 GLY A O 1
ATOM 645 N N . ALA A 1 82 ? -29.008 -17.342 -7.177 1.00 83.00 82 ALA A N 1
ATOM 646 C CA . ALA A 1 82 ? -27.816 -18.083 -7.593 1.00 83.00 82 ALA A CA 1
ATOM 647 C C . ALA A 1 82 ? -26.774 -18.172 -6.458 1.00 83.00 82 ALA A C 1
ATOM 649 O O . ALA A 1 82 ? -26.626 -17.202 -5.708 1.00 83.00 82 ALA A O 1
ATOM 650 N N . PRO A 1 83 ? -26.050 -19.295 -6.313 1.00 79.00 83 PRO A N 1
ATOM 651 C CA . PRO A 1 83 ? -24.964 -19.413 -5.343 1.00 79.00 83 PRO A CA 1
ATOM 652 C C . PRO A 1 83 ? -23.824 -18.445 -5.693 1.00 79.00 83 PRO A C 1
ATOM 654 O O . PRO A 1 83 ? -23.491 -18.268 -6.864 1.00 79.00 83 PRO A O 1
ATOM 657 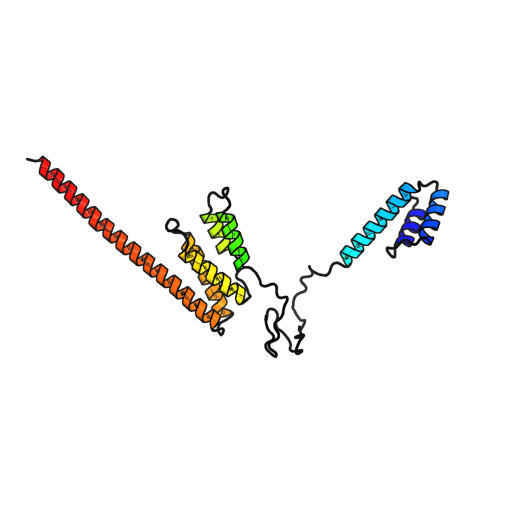N N . ILE A 1 84 ? -23.244 -17.801 -4.682 1.00 75.88 84 ILE A N 1
ATOM 658 C CA . ILE A 1 84 ? -22.170 -16.815 -4.824 1.00 75.88 84 ILE A CA 1
ATOM 659 C C . ILE A 1 84 ? -20.917 -17.347 -4.139 1.00 75.88 84 ILE A C 1
ATOM 661 O O . ILE A 1 84 ? -20.978 -17.809 -2.997 1.00 75.88 84 ILE A O 1
ATOM 665 N N . GLU A 1 85 ? -19.778 -17.236 -4.817 1.00 65.50 85 GLU A N 1
ATOM 666 C CA . GLU A 1 85 ? -18.478 -17.472 -4.195 1.00 65.50 85 GLU A CA 1
ATOM 667 C C . GLU A 1 85 ? -18.041 -16.253 -3.360 1.00 65.50 85 GLU A C 1
ATOM 669 O O . GLU A 1 85 ? -18.311 -15.107 -3.740 1.00 65.50 85 GLU A O 1
ATOM 674 N N . PRO A 1 86 ? -17.353 -16.457 -2.223 1.00 62.19 86 PRO A N 1
ATOM 675 C CA . PRO A 1 86 ? -16.884 -15.356 -1.387 1.00 62.19 86 PRO A CA 1
ATOM 676 C C . PRO A 1 86 ? -15.999 -14.378 -2.178 1.00 62.19 86 PRO A C 1
ATOM 678 O O . PRO A 1 86 ? -15.088 -14.795 -2.887 1.00 62.19 86 PRO A O 1
ATOM 681 N N . GLY A 1 87 ? -16.232 -13.071 -2.027 1.00 66.31 87 GLY A N 1
ATOM 682 C CA . GLY A 1 87 ? -15.383 -12.024 -2.619 1.00 66.31 87 GLY A CA 1
ATOM 683 C C . GLY A 1 87 ? -15.788 -11.533 -4.014 1.00 66.31 87 GLY A C 1
ATOM 684 O O . GLY A 1 87 ? -15.131 -10.646 -4.556 1.00 66.31 87 GLY A O 1
ATOM 685 N N . ILE A 1 88 ? -16.878 -12.041 -4.592 1.00 65.88 88 ILE A N 1
ATOM 686 C CA . ILE A 1 88 ? -17.401 -11.539 -5.867 1.00 65.88 88 ILE A CA 1
ATOM 687 C 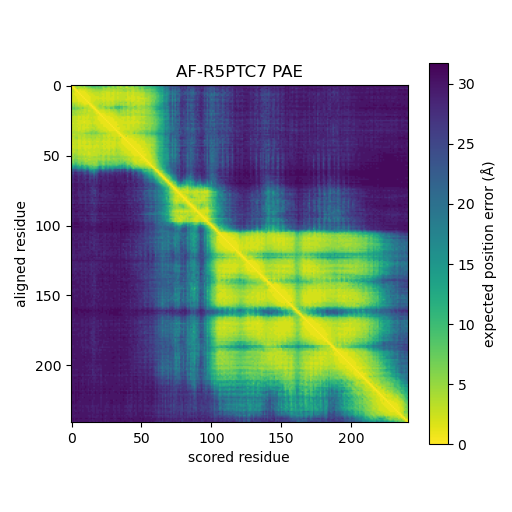C . ILE A 1 88 ? -18.198 -10.241 -5.645 1.00 65.88 88 ILE A C 1
ATOM 689 O O . ILE A 1 88 ? -19.162 -10.229 -4.888 1.00 65.88 88 ILE A O 1
ATOM 693 N N . ALA A 1 89 ? -17.844 -9.163 -6.357 1.00 67.06 89 ALA A N 1
ATOM 694 C CA . ALA A 1 89 ? -18.507 -7.852 -6.257 1.00 67.06 89 ALA A CA 1
ATOM 695 C C . ALA A 1 89 ? -19.830 -7.729 -7.036 1.00 67.06 89 ALA A C 1
ATOM 697 O O . ALA A 1 89 ? -20.651 -6.857 -6.742 1.00 67.06 89 ALA A O 1
ATOM 698 N N . LYS A 1 90 ? -20.072 -8.605 -8.019 1.00 78.44 90 LYS A N 1
ATOM 699 C CA . LYS A 1 90 ? -21.304 -8.631 -8.824 1.00 78.44 90 LYS A CA 1
ATOM 700 C C . LYS A 1 90 ? -21.733 -10.059 -9.127 1.00 78.44 90 LYS A C 1
ATOM 702 O O . LYS A 1 90 ? -20.914 -10.881 -9.513 1.00 78.44 90 LYS A O 1
ATOM 707 N N . CYS A 1 91 ? -23.019 -10.362 -9.009 1.00 77.81 91 CYS A N 1
ATOM 708 C CA . CYS A 1 91 ? -23.537 -11.692 -9.308 1.00 77.81 91 CYS A CA 1
ATOM 709 C C . CYS A 1 91 ? -23.302 -12.069 -10.781 1.00 77.81 91 CYS A C 1
ATOM 711 O O . CYS A 1 91 ? -23.805 -11.390 -11.675 1.00 77.81 91 CYS A O 1
ATOM 713 N N . LEU A 1 92 ? -22.617 -13.190 -11.030 1.00 79.44 92 LEU A N 1
ATOM 714 C CA . LEU A 1 92 ? -22.330 -13.695 -12.381 1.00 79.44 92 LEU A CA 1
ATOM 715 C C . LEU A 1 92 ? -23.590 -14.128 -13.151 1.00 79.44 92 LEU A C 1
ATOM 717 O O . LEU A 1 92 ? -23.578 -14.152 -14.377 1.00 79.44 92 LEU A O 1
ATOM 721 N N . SER A 1 93 ? -24.681 -14.450 -12.448 1.00 78.06 93 SER A N 1
ATOM 722 C CA . SER A 1 93 ? -25.926 -14.919 -13.072 1.00 78.06 93 SER A CA 1
ATOM 723 C C . SER A 1 93 ? -26.905 -13.800 -13.434 1.00 78.06 93 SER A C 1
ATOM 725 O O . SER A 1 93 ? -27.657 -13.952 -14.388 1.00 78.06 93 SER A O 1
ATOM 727 N N . CYS A 1 94 ? -26.936 -12.693 -12.683 1.00 77.12 94 CYS A N 1
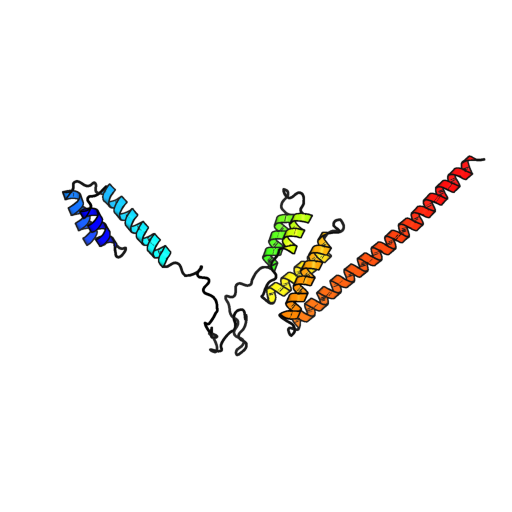ATOM 728 C CA . CYS A 1 94 ? -27.938 -11.632 -12.887 1.00 77.12 94 CYS A CA 1
ATOM 729 C C . CYS A 1 94 ? -27.383 -10.202 -12.906 1.00 77.12 94 CYS A C 1
ATOM 731 O O . CYS A 1 94 ? -28.148 -9.258 -13.072 1.00 77.12 94 CYS A O 1
ATOM 733 N N . GLY A 1 95 ? -26.079 -10.015 -12.691 1.00 75.25 95 GLY A N 1
ATOM 734 C CA . GLY A 1 95 ? -25.439 -8.697 -12.706 1.00 75.25 95 GLY A CA 1
ATOM 735 C C . GLY A 1 95 ? -25.681 -7.825 -11.468 1.00 75.25 95 GLY A C 1
ATOM 736 O O . GLY A 1 95 ? -25.213 -6.689 -11.442 1.00 75.25 95 GLY A O 1
ATOM 737 N N . TYR A 1 96 ? -26.368 -8.325 -10.433 1.00 77.06 96 TYR A N 1
ATOM 738 C CA . TYR A 1 96 ? -26.608 -7.576 -9.193 1.00 77.06 96 TYR A CA 1
ATOM 739 C C . TYR A 1 96 ? -25.296 -7.226 -8.480 1.00 77.06 96 TYR A C 1
ATOM 741 O O . TYR A 1 96 ? -24.509 -8.123 -8.173 1.00 77.06 96 TYR A O 1
ATOM 749 N N . ALA A 1 97 ? -25.068 -5.940 -8.208 1.00 73.38 97 ALA A N 1
ATOM 750 C CA . ALA A 1 97 ? -23.890 -5.460 -7.491 1.00 73.38 97 ALA A CA 1
ATOM 751 C C . ALA A 1 97 ? -24.094 -5.572 -5.975 1.00 73.38 97 ALA A C 1
ATOM 753 O O . ALA A 1 97 ? -25.079 -5.064 -5.439 1.00 73.38 97 ALA A O 1
ATOM 754 N N . PHE A 1 98 ? -23.168 -6.235 -5.283 1.00 75.75 98 PHE A N 1
ATOM 755 C CA . PHE A 1 98 ? -23.239 -6.392 -3.833 1.00 75.75 98 PHE A CA 1
ATOM 756 C C . PHE A 1 98 ? -22.705 -5.138 -3.141 1.00 75.75 98 PHE A C 1
ATOM 758 O O . PHE A 1 98 ? -21.500 -4.899 -3.088 1.00 75.75 98 PHE A O 1
ATOM 765 N N . SER A 1 99 ? -23.609 -4.336 -2.590 1.00 52.41 99 SER A N 1
ATOM 766 C CA . SER A 1 99 ? -23.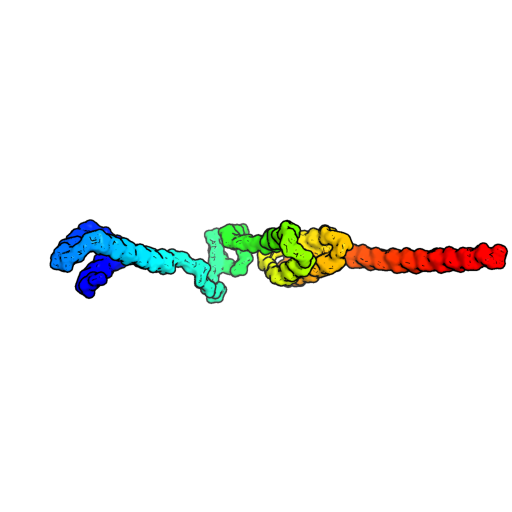271 -3.156 -1.793 1.00 52.41 99 SER A CA 1
ATOM 767 C C . SER A 1 99 ? -23.012 -3.584 -0.346 1.00 52.41 99 SER A C 1
ATOM 769 O O . SER A 1 99 ? -23.943 -3.982 0.348 1.00 52.41 99 SER A O 1
ATOM 771 N N . GLY A 1 100 ? -21.756 -3.549 0.106 1.00 52.28 100 GLY A N 1
ATOM 772 C CA . GLY A 1 100 ? -21.380 -3.943 1.474 1.00 52.28 100 GLY A CA 1
ATOM 773 C C . GLY A 1 100 ? -20.076 -4.732 1.588 1.00 52.28 100 GLY A C 1
ATOM 774 O O . GLY A 1 100 ? -19.577 -4.926 2.694 1.00 52.28 100 GLY A O 1
ATOM 775 N N . ILE A 1 101 ? -19.472 -5.135 0.466 1.00 52.97 101 ILE A N 1
ATOM 776 C CA . ILE A 1 101 ? -18.043 -5.457 0.461 1.00 52.97 101 ILE A CA 1
ATOM 777 C C . ILE A 1 101 ? -17.352 -4.140 0.797 1.00 52.97 101 ILE A C 1
ATOM 779 O O . ILE A 1 101 ? -17.448 -3.197 0.012 1.00 52.97 101 ILE A O 1
ATOM 783 N N . LYS A 1 102 ? -16.739 -4.030 1.986 1.00 46.56 102 LYS A N 1
ATOM 784 C CA . LYS A 1 102 ? -15.834 -2.914 2.280 1.00 46.56 102 LYS A CA 1
ATOM 785 C C . LYS A 1 102 ? -14.856 -2.874 1.110 1.00 46.56 102 LYS A C 1
ATOM 787 O O . LYS A 1 102 ? -14.047 -3.791 0.985 1.00 46.56 102 LYS A O 1
ATOM 792 N N . ALA A 1 103 ? -14.989 -1.866 0.242 1.00 47.16 103 ALA A N 1
ATOM 793 C CA . ALA A 1 103 ? -13.934 -1.501 -0.684 1.00 47.16 103 ALA A CA 1
ATOM 794 C C . ALA A 1 103 ? -12.683 -1.431 0.180 1.00 47.16 103 ALA A C 1
ATOM 796 O O . ALA A 1 103 ? -12.670 -0.743 1.211 1.00 47.16 103 ALA A O 1
ATOM 797 N N . ASN A 1 104 ? -11.733 -2.302 -0.111 1.00 54.97 104 ASN A N 1
ATOM 798 C CA . ASN A 1 104 ? -10.553 -2.402 0.703 1.00 54.97 104 ASN A CA 1
ATOM 799 C C . ASN A 1 104 ? -9.757 -1.171 0.303 1.00 54.97 104 ASN A C 1
ATOM 801 O O . ASN A 1 104 ? -9.045 -1.213 -0.680 1.00 54.97 104 ASN A O 1
ATOM 805 N N . ASN A 1 105 ? -9.917 -0.050 1.008 1.00 70.31 105 ASN A N 1
ATOM 806 C CA . ASN A 1 105 ? -9.289 1.235 0.678 1.00 70.31 105 ASN A CA 1
ATOM 807 C C . ASN A 1 105 ? -7.747 1.190 0.824 1.00 70.31 105 ASN A C 1
ATOM 809 O O . ASN A 1 105 ? -7.125 2.185 1.169 1.00 70.31 105 ASN A O 1
ATOM 813 N N . THR A 1 106 ? -7.110 0.049 0.568 1.00 74.81 106 THR A N 1
ATOM 814 C CA . THR A 1 106 ? -5.696 -0.283 0.686 1.00 74.81 106 THR A CA 1
ATOM 815 C C . THR A 1 106 ? -4.851 0.755 -0.053 1.00 74.81 106 THR A C 1
ATOM 817 O O . THR A 1 106 ? -3.899 1.284 0.509 1.00 74.81 106 THR A O 1
ATOM 820 N N . ALA A 1 107 ? -5.227 1.147 -1.275 1.00 81.00 107 ALA A N 1
ATOM 821 C CA . ALA A 1 107 ? -4.508 2.190 -2.013 1.00 81.00 107 ALA A CA 1
ATOM 822 C C . ALA A 1 107 ? -4.571 3.559 -1.309 1.00 81.00 107 ALA A C 1
ATOM 824 O O . ALA A 1 107 ? -3.561 4.256 -1.195 1.00 81.00 107 ALA A O 1
ATOM 825 N N . LYS A 1 108 ? -5.743 3.926 -0.784 1.00 83.44 108 LYS A N 1
ATOM 826 C CA . LYS A 1 108 ? -5.961 5.178 -0.050 1.00 83.44 108 LYS A CA 1
ATOM 827 C C . LYS A 1 108 ? -5.249 5.185 1.305 1.00 83.44 108 LYS A C 1
ATOM 829 O O . LYS A 1 108 ? -4.678 6.204 1.680 1.00 83.44 108 LYS A O 1
ATOM 834 N N . GLU A 1 109 ? -5.252 4.062 2.014 1.00 85.81 109 GLU A N 1
ATOM 835 C CA . GLU A 1 109 ? -4.538 3.878 3.279 1.00 85.81 109 GLU A CA 1
ATOM 836 C C . GLU A 1 109 ? -3.026 3.999 3.077 1.00 85.81 109 GLU A C 1
ATOM 838 O O . GLU A 1 109 ? -2.374 4.733 3.818 1.00 85.81 109 GLU A O 1
ATOM 843 N N . LEU A 1 110 ? -2.476 3.377 2.027 1.00 88.50 110 LEU A N 1
ATOM 844 C CA . LEU A 1 110 ? -1.067 3.545 1.671 1.00 88.50 110 LEU A CA 1
ATOM 845 C C . LEU A 1 110 ? -0.752 5.006 1.339 1.00 88.50 110 LEU A C 1
ATOM 847 O O . LEU A 1 110 ? 0.223 5.553 1.846 1.00 88.50 110 LEU A O 1
ATOM 851 N N . ALA A 1 111 ? -1.583 5.658 0.519 1.00 86.88 111 ALA A N 1
ATOM 852 C CA . ALA A 1 111 ? -1.406 7.069 0.178 1.00 86.88 111 ALA A CA 1
ATOM 853 C C . ALA A 1 111 ? -1.372 7.955 1.431 1.00 86.88 111 ALA A C 1
ATOM 855 O O . ALA A 1 111 ? -0.527 8.843 1.548 1.00 86.88 111 ALA A O 1
ATOM 856 N N . GLN A 1 112 ? -2.276 7.695 2.375 1.00 89.44 112 GLN A N 1
ATOM 857 C CA . GLN A 1 112 ? -2.354 8.431 3.626 1.00 89.44 112 GLN A CA 1
ATOM 858 C C . GLN A 1 112 ? -1.107 8.205 4.488 1.00 89.44 112 GLN A C 1
ATOM 860 O O . GLN A 1 112 ? -0.480 9.180 4.887 1.00 89.44 112 GLN A O 1
ATOM 865 N N . GLN A 1 113 ? -0.679 6.955 4.684 1.00 89.19 113 GLN A N 1
ATOM 866 C CA . GLN A 1 113 ? 0.531 6.640 5.453 1.00 89.19 113 GLN A CA 1
ATOM 867 C C . GLN A 1 113 ? 1.785 7.297 4.863 1.00 89.19 113 GLN A C 1
ATOM 869 O O . GLN A 1 113 ? 2.616 7.830 5.598 1.00 89.19 113 GLN A O 1
ATOM 874 N N . LEU A 1 114 ? 1.915 7.312 3.534 1.00 88.88 114 LEU A N 1
ATOM 875 C CA . LEU A 1 114 ? 3.021 7.988 2.856 1.00 88.88 114 LEU A CA 1
ATOM 876 C C . LEU A 1 114 ? 2.986 9.505 3.073 1.00 88.88 114 LEU A C 1
ATOM 878 O O . LEU A 1 114 ? 4.026 10.118 3.322 1.00 88.88 114 LEU A O 1
ATOM 882 N N . ASN A 1 115 ? 1.803 10.117 3.003 1.00 87.88 115 ASN A N 1
ATOM 883 C CA . ASN A 1 115 ? 1.635 11.544 3.264 1.00 87.88 115 ASN A CA 1
ATOM 884 C C . ASN A 1 115 ? 1.942 11.899 4.720 1.00 87.88 115 ASN A C 1
ATOM 886 O O . ASN A 1 115 ? 2.623 12.894 4.959 1.00 87.88 115 ASN A O 1
ATOM 890 N N . ASP A 1 116 ? 1.519 11.070 5.672 1.00 89.62 116 ASP A N 1
ATOM 891 C CA . ASP A 1 116 ? 1.791 11.265 7.096 1.00 89.62 116 ASP A CA 1
ATOM 892 C C . ASP A 1 116 ? 3.298 11.194 7.381 1.00 89.62 116 ASP A C 1
ATOM 894 O O . ASP A 1 116 ? 3.839 12.056 8.076 1.00 89.62 116 ASP A O 1
ATOM 898 N N . ILE A 1 117 ? 4.012 10.236 6.775 1.00 88.00 117 ILE A N 1
ATOM 899 C CA . ILE A 1 117 ? 5.477 10.146 6.880 1.00 88.00 117 ILE A CA 1
ATOM 900 C C . ILE A 1 117 ? 6.154 11.387 6.281 1.00 88.00 117 ILE A C 1
ATOM 902 O O . ILE A 1 117 ? 7.101 11.931 6.857 1.00 88.00 117 ILE A O 1
ATOM 906 N N . ASN A 1 118 ? 5.665 11.861 5.136 1.00 85.19 118 ASN A N 1
ATOM 907 C CA . ASN A 1 118 ? 6.208 13.047 4.480 1.00 85.19 118 ASN A CA 1
ATOM 908 C C . ASN A 1 118 ? 5.949 14.333 5.276 1.00 85.19 118 ASN A C 1
ATOM 910 O O . ASN A 1 118 ? 6.844 15.178 5.366 1.00 85.19 118 ASN A O 1
ATOM 914 N N . ALA A 1 119 ? 4.763 14.477 5.869 1.00 87.25 119 ALA A N 1
ATOM 915 C CA . ALA A 1 119 ? 4.360 15.641 6.653 1.00 87.25 119 ALA A CA 1
ATOM 916 C C . ALA A 1 119 ? 5.007 15.672 8.045 1.00 87.25 119 ALA A C 1
ATOM 918 O O . ALA A 1 119 ? 5.227 16.749 8.599 1.00 87.25 119 ALA A O 1
ATOM 919 N N . ASN A 1 120 ? 5.352 14.513 8.607 1.00 87.25 120 ASN A N 1
ATOM 920 C CA . ASN A 1 120 ? 5.951 14.434 9.930 1.00 87.25 120 ASN A CA 1
ATOM 921 C C . ASN A 1 120 ? 7.401 14.950 9.913 1.00 87.25 120 ASN A C 1
ATOM 923 O O . ASN A 1 120 ? 8.286 14.390 9.264 1.00 87.25 120 ASN A O 1
ATOM 927 N N . SER A 1 121 ? 7.655 16.039 10.639 1.00 80.81 121 SER A N 1
ATOM 928 C CA . SER A 1 121 ? 8.983 16.644 10.780 1.00 80.81 121 SER A CA 1
ATOM 929 C C . SER A 1 121 ? 9.901 15.898 11.753 1.00 80.81 121 SER A C 1
ATOM 931 O O . SER A 1 121 ? 11.108 16.112 11.713 1.00 80.81 121 SER A O 1
ATOM 933 N N . GLN A 1 122 ? 9.359 15.019 12.604 1.00 84.19 122 GLN A N 1
ATOM 934 C CA . GLN A 1 122 ? 10.129 14.229 13.572 1.00 84.19 122 GLN A CA 1
ATOM 935 C C . GLN A 1 122 ? 10.805 13.006 12.940 1.00 84.19 122 GLN A C 1
ATOM 937 O O . GLN A 1 122 ? 11.728 12.443 13.523 1.00 84.19 122 GLN A O 1
ATOM 942 N N . ILE A 1 123 ? 10.357 12.581 11.755 1.00 83.81 123 ILE A N 1
ATOM 943 C CA . ILE A 1 123 ? 10.965 11.463 11.034 1.00 83.81 123 ILE A CA 1
ATOM 944 C C . ILE A 1 123 ? 12.206 11.984 10.308 1.00 83.81 123 ILE A C 1
ATOM 946 O O . ILE A 1 123 ? 12.102 12.695 9.308 1.00 83.81 123 ILE A O 1
ATOM 950 N N . THR A 1 124 ? 13.377 11.618 10.824 1.00 79.12 124 THR A N 1
ATOM 951 C CA . THR A 1 124 ? 14.686 11.963 10.254 1.00 79.12 124 THR A CA 1
ATOM 952 C C . THR A 1 124 ? 14.987 11.143 8.998 1.00 79.12 124 THR A C 1
ATOM 954 O O . THR A 1 124 ? 15.375 11.712 7.983 1.00 79.12 124 THR A O 1
ATOM 957 N N . ASP A 1 125 ? 14.704 9.835 9.024 1.00 85.56 125 ASP A N 1
ATOM 958 C CA . ASP A 1 125 ? 14.887 8.916 7.890 1.00 85.56 125 ASP A CA 1
ATOM 959 C C . ASP A 1 125 ? 13.565 8.602 7.174 1.00 85.56 125 ASP A C 1
ATOM 961 O O . ASP A 1 125 ? 13.051 7.477 7.181 1.00 85.56 125 ASP A O 1
ATOM 965 N N . LYS A 1 126 ? 13.001 9.615 6.506 1.00 84.69 126 LYS A N 1
ATOM 966 C CA . LYS A 1 126 ? 11.754 9.469 5.725 1.00 84.69 126 LYS A CA 1
ATOM 967 C C . LYS A 1 126 ? 11.868 8.395 4.646 1.00 84.69 126 LYS A C 1
ATOM 969 O O . LYS A 1 126 ? 10.926 7.644 4.419 1.00 84.69 126 LYS A O 1
ATOM 974 N N . ILE A 1 127 ? 13.045 8.284 4.038 1.00 82.50 127 ILE A N 1
ATOM 975 C CA . ILE A 1 127 ? 13.385 7.313 2.990 1.00 82.50 127 ILE A CA 1
ATOM 976 C C . ILE A 1 127 ? 13.186 5.880 3.493 1.00 82.50 127 ILE A C 1
ATOM 978 O O . ILE A 1 127 ? 12.500 5.076 2.856 1.00 82.50 127 ILE A O 1
ATOM 982 N N . ALA A 1 128 ? 13.746 5.567 4.664 1.00 85.12 128 ALA A N 1
ATOM 983 C CA . ALA A 1 128 ? 13.648 4.242 5.263 1.00 85.12 128 ALA A CA 1
ATOM 984 C C . ALA A 1 128 ? 12.207 3.930 5.692 1.00 85.12 128 ALA A C 1
ATOM 986 O O . ALA A 1 128 ? 11.706 2.839 5.415 1.00 85.12 128 ALA A O 1
ATOM 987 N N . ALA A 1 129 ? 11.516 4.903 6.295 1.00 85.38 129 ALA A N 1
ATOM 988 C CA . ALA A 1 129 ? 10.127 4.751 6.724 1.00 85.38 129 ALA A CA 1
ATOM 989 C C . ALA A 1 129 ? 9.180 4.493 5.538 1.00 85.38 129 ALA A C 1
ATOM 991 O O . ALA A 1 129 ? 8.368 3.565 5.579 1.00 85.38 129 ALA A O 1
ATOM 992 N N . ILE A 1 130 ? 9.326 5.251 4.446 1.00 87.06 130 ILE A N 1
ATOM 993 C CA . ILE A 1 130 ? 8.572 5.049 3.200 1.00 87.06 130 ILE A CA 1
ATOM 994 C C . ILE A 1 130 ? 8.884 3.673 2.605 1.00 87.06 130 ILE A C 1
ATOM 996 O O . ILE A 1 130 ? 7.968 2.927 2.257 1.00 87.06 130 ILE A O 1
ATOM 1000 N N . SER A 1 131 ? 10.166 3.308 2.539 1.00 86.81 131 SER A N 1
ATOM 1001 C CA . SER A 1 131 ? 10.604 2.032 1.966 1.00 86.81 131 SER A CA 1
ATOM 1002 C C . SER A 1 131 ? 10.033 0.829 2.721 1.00 86.81 131 SER A C 1
ATOM 1004 O O . SER A 1 131 ? 9.539 -0.121 2.105 1.00 86.81 131 SER A O 1
ATOM 1006 N N . MET A 1 132 ? 10.047 0.882 4.054 1.00 86.12 132 MET A N 1
ATOM 1007 C CA . MET A 1 132 ? 9.470 -0.150 4.915 1.00 86.12 132 MET A CA 1
ATOM 1008 C C . MET A 1 132 ? 7.949 -0.235 4.752 1.00 86.12 132 MET A C 1
ATOM 1010 O O . MET A 1 132 ? 7.405 -1.334 4.623 1.00 86.12 132 MET A O 1
ATOM 1014 N N . THR A 1 133 ? 7.275 0.915 4.698 1.00 87.88 133 THR A N 1
ATOM 1015 C CA . THR A 1 133 ? 5.815 0.998 4.542 1.00 87.88 133 THR A CA 1
ATOM 1016 C C . THR A 1 133 ? 5.367 0.375 3.223 1.00 87.88 133 THR A C 1
ATOM 1018 O O . THR A 1 133 ? 4.513 -0.503 3.226 1.00 87.88 133 THR A O 1
ATOM 1021 N N . ILE A 1 134 ? 5.998 0.736 2.100 1.00 88.19 134 ILE A N 1
ATOM 1022 C CA . ILE A 1 134 ? 5.648 0.197 0.774 1.00 88.19 134 ILE A CA 1
ATOM 1023 C C . ILE A 1 134 ? 5.906 -1.310 0.702 1.00 88.19 134 ILE A C 1
ATOM 1025 O O . ILE A 1 134 ? 5.066 -2.061 0.207 1.00 88.19 134 ILE A O 1
ATOM 1029 N N . SER A 1 135 ? 7.059 -1.766 1.198 1.00 86.94 135 SER A N 1
ATOM 1030 C CA . SER A 1 135 ? 7.456 -3.175 1.087 1.00 86.94 135 SER A CA 1
ATOM 1031 C C . SER A 1 135 ? 6.535 -4.095 1.891 1.00 86.94 135 SER A C 1
ATOM 1033 O O . SER A 1 135 ? 6.120 -5.144 1.396 1.00 86.94 135 SER A O 1
ATOM 1035 N N . SER A 1 136 ? 6.171 -3.681 3.109 1.00 84.62 136 SER A N 1
ATOM 1036 C CA . SER A 1 136 ? 5.321 -4.458 4.023 1.00 84.62 136 SER A CA 1
ATOM 1037 C C . SER A 1 136 ? 3.823 -4.372 3.716 1.00 84.62 136 SER A C 1
ATOM 1039 O O . SER A 1 136 ? 3.039 -5.123 4.297 1.00 84.62 136 SER A O 1
ATOM 1041 N N . PHE A 1 137 ? 3.412 -3.497 2.794 1.00 85.81 137 PHE A N 1
ATOM 1042 C CA . PHE A 1 137 ? 1.999 -3.242 2.543 1.00 85.81 137 PHE A CA 1
ATOM 1043 C C . PHE A 1 137 ? 1.280 -4.455 1.916 1.00 85.81 137 PHE A C 1
ATOM 1045 O O . PHE A 1 137 ? 1.808 -5.063 0.974 1.00 85.81 137 PHE A O 1
ATOM 1052 N N . PRO A 1 1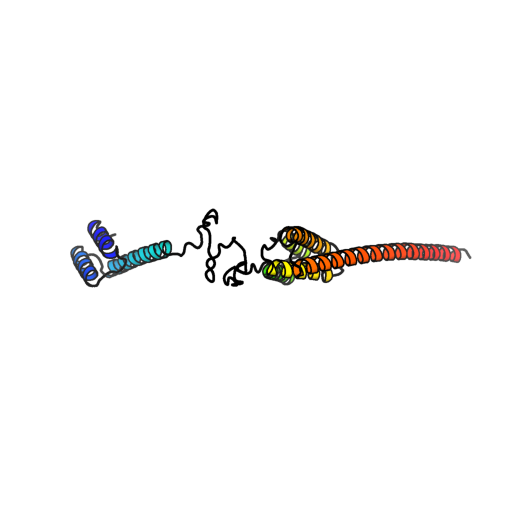38 ? 0.079 -4.832 2.393 1.00 80.00 138 PRO A N 1
ATOM 1053 C CA . PRO A 1 138 ? -0.654 -5.976 1.860 1.00 80.00 138 PRO A CA 1
ATOM 1054 C C . PRO A 1 138 ? -1.173 -5.708 0.441 1.00 80.00 138 PRO A C 1
ATOM 1056 O O . PRO A 1 138 ? -1.647 -4.615 0.136 1.00 80.00 138 PRO A O 1
ATOM 1059 N N . ILE A 1 139 ? -1.131 -6.724 -0.431 1.00 75.38 139 ILE A N 1
ATOM 1060 C CA . ILE A 1 139 ? -1.704 -6.596 -1.779 1.00 75.38 139 ILE A CA 1
ATOM 1061 C C . ILE A 1 139 ? -3.225 -6.805 -1.713 1.00 75.38 139 ILE A C 1
ATOM 1063 O O . ILE A 1 139 ? -3.645 -7.895 -1.292 1.00 75.38 139 ILE A O 1
ATOM 1067 N N . PRO A 1 140 ? -4.034 -5.838 -2.190 1.00 74.81 140 PRO A N 1
ATOM 1068 C CA . PRO A 1 140 ? -5.488 -5.934 -2.223 1.00 74.81 140 PRO A CA 1
ATOM 1069 C C . PRO A 1 140 ? -5.974 -7.156 -3.009 1.00 74.81 140 PRO A C 1
ATOM 1071 O O . PRO A 1 140 ? -5.268 -7.731 -3.844 1.00 74.81 140 PRO A O 1
ATOM 1074 N N . THR A 1 141 ? -7.197 -7.577 -2.700 1.00 70.12 141 THR A N 1
ATOM 1075 C CA . THR A 1 141 ? -7.874 -8.733 -3.312 1.00 70.12 141 THR A CA 1
ATOM 1076 C C . THR A 1 141 ? -9.005 -8.325 -4.257 1.00 70.12 141 THR A C 1
ATOM 1078 O O . THR A 1 141 ? -9.475 -9.137 -5.046 1.00 70.12 141 THR A O 1
ATOM 1081 N N . THR A 1 142 ? -9.426 -7.068 -4.187 1.00 76.62 142 THR A N 1
ATOM 1082 C CA . THR A 1 142 ? -10.456 -6.417 -4.998 1.00 76.62 142 THR A CA 1
ATOM 1083 C C . THR A 1 142 ? -9.841 -5.810 -6.256 1.00 76.62 142 THR A C 1
ATOM 1085 O O . THR A 1 142 ? -8.712 -5.319 -6.246 1.00 76.62 142 THR A O 1
ATOM 1088 N N . LYS A 1 143 ? -10.587 -5.843 -7.365 1.00 74.69 143 LYS A N 1
ATOM 1089 C CA . LYS A 1 143 ? -10.112 -5.361 -8.667 1.00 74.69 143 LYS A CA 1
ATOM 1090 C C . LYS A 1 143 ? -9.843 -3.856 -8.646 1.00 74.69 143 LYS A C 1
ATOM 1092 O O . LYS A 1 143 ? -8.813 -3.412 -9.140 1.00 74.69 143 LYS A O 1
ATOM 1097 N N . GLU A 1 144 ? -10.771 -3.082 -8.102 1.00 78.56 144 GLU A N 1
ATOM 1098 C CA . GLU A 1 144 ? -10.725 -1.621 -8.080 1.00 78.56 144 GLU A CA 1
ATOM 1099 C C . GLU A 1 144 ? -9.516 -1.128 -7.275 1.00 78.56 144 GLU A C 1
ATOM 1101 O O . GLU A 1 144 ? -8.686 -0.384 -7.795 1.00 78.56 144 GLU A O 1
ATOM 1106 N N . ASP A 1 145 ? -9.342 -1.654 -6.064 1.00 77.62 145 ASP A N 1
ATOM 1107 C CA . ASP A 1 145 ? -8.238 -1.272 -5.178 1.00 77.62 145 ASP A CA 1
ATOM 1108 C C . ASP A 1 145 ? -6.877 -1.721 -5.725 1.00 77.62 145 ASP A C 1
ATOM 1110 O O . ASP A 1 145 ? -5.859 -1.058 -5.526 1.00 77.62 145 ASP A O 1
ATOM 1114 N N . TYR A 1 146 ? -6.850 -2.831 -6.468 1.00 81.88 146 TYR A N 1
ATOM 1115 C CA . TYR A 1 146 ? -5.657 -3.290 -7.166 1.00 81.88 146 TYR A CA 1
ATOM 1116 C C . TYR A 1 146 ? -5.229 -2.318 -8.281 1.00 81.88 146 TYR A C 1
ATOM 1118 O O . TYR A 1 146 ? -4.045 -1.989 -8.394 1.00 81.88 146 TYR A O 1
ATOM 1126 N N . LEU A 1 147 ? -6.179 -1.809 -9.072 1.00 83.06 147 LEU A N 1
ATOM 1127 C CA . LEU A 1 147 ? -5.905 -0.810 -10.111 1.00 83.06 147 LEU A CA 1
ATOM 1128 C C . LEU A 1 147 ? -5.426 0.517 -9.507 1.00 83.06 147 LEU A C 1
ATOM 1130 O O . LEU A 1 147 ? -4.441 1.085 -9.982 1.00 83.06 147 LEU A O 1
ATOM 1134 N N . GLU A 1 148 ? -6.073 0.987 -8.440 1.00 85.75 148 GLU A N 1
ATOM 1135 C CA . GLU A 1 148 ? -5.662 2.208 -7.739 1.00 85.75 148 GLU A CA 1
ATOM 1136 C C . GLU A 1 148 ? -4.261 2.077 -7.134 1.00 85.75 148 GLU A C 1
ATOM 1138 O O . GLU A 1 148 ? -3.431 2.980 -7.284 1.00 85.75 148 GLU A O 1
ATOM 1143 N N . LEU A 1 149 ? -3.957 0.930 -6.519 1.00 88.38 149 LEU A N 1
ATOM 1144 C CA . LEU A 1 149 ? -2.634 0.664 -5.965 1.00 88.38 149 LEU A CA 1
ATOM 1145 C C . LEU A 1 149 ? -1.560 0.667 -7.060 1.00 88.38 149 LEU A C 1
ATOM 1147 O O . LEU A 1 149 ? -0.502 1.271 -6.879 1.00 88.38 149 LEU A O 1
ATOM 1151 N N . MET A 1 150 ? -1.820 0.043 -8.214 1.00 87.25 150 MET A N 1
ATOM 1152 C CA . MET A 1 150 ? -0.876 0.060 -9.336 1.00 87.25 150 MET A CA 1
ATOM 1153 C C . MET A 1 150 ? -0.580 1.480 -9.822 1.00 87.25 150 MET A C 1
ATOM 1155 O O . MET A 1 150 ? 0.582 1.812 -10.056 1.00 87.25 150 MET A O 1
ATOM 1159 N N . ILE A 1 151 ? -1.605 2.321 -9.959 1.00 88.44 151 ILE A N 1
ATOM 1160 C CA . ILE A 1 151 ? -1.450 3.715 -10.397 1.00 88.44 151 ILE A CA 1
ATOM 1161 C C . ILE A 1 151 ? -0.640 4.514 -9.371 1.00 88.44 151 ILE A C 1
ATOM 1163 O O . ILE A 1 151 ? 0.263 5.268 -9.750 1.00 88.44 151 ILE A O 1
ATOM 1167 N N . LEU A 1 152 ? -0.911 4.325 -8.077 1.00 89.50 152 LEU A N 1
ATOM 1168 C CA . LEU A 1 152 ? -0.167 4.974 -7.000 1.00 89.50 152 LEU A CA 1
ATOM 1169 C C . LEU A 1 152 ? 1.316 4.595 -7.040 1.00 89.50 152 LEU A C 1
ATOM 1171 O O . LEU A 1 152 ? 2.176 5.476 -7.024 1.00 89.50 152 LEU A O 1
ATOM 1175 N N . LEU A 1 153 ? 1.624 3.301 -7.158 1.00 88.44 153 LEU A N 1
ATOM 1176 C CA . LEU A 1 153 ? 3.003 2.812 -7.210 1.00 88.44 153 LEU A CA 1
ATOM 1177 C C . LEU A 1 153 ? 3.737 3.302 -8.466 1.00 88.44 153 LEU A C 1
ATOM 1179 O O . LEU A 1 153 ? 4.887 3.738 -8.382 1.00 88.44 153 LEU A O 1
ATOM 1183 N N . GLN A 1 154 ? 3.073 3.293 -9.626 1.00 87.69 154 GLN A N 1
ATOM 1184 C CA . GLN A 1 154 ? 3.626 3.847 -10.868 1.00 87.69 154 GLN A CA 1
ATOM 1185 C C . GLN A 1 154 ? 3.922 5.342 -10.749 1.00 87.69 154 GLN A C 1
ATOM 1187 O O . GLN A 1 154 ? 4.952 5.811 -11.237 1.00 87.69 154 GLN A O 1
ATOM 1192 N N . THR A 1 155 ? 3.019 6.093 -10.120 1.00 86.81 155 THR A N 1
ATOM 1193 C CA . THR A 1 155 ? 3.185 7.533 -9.915 1.00 86.81 155 THR A CA 1
ATOM 1194 C C . THR A 1 155 ? 4.356 7.788 -8.976 1.00 86.81 155 THR A C 1
ATOM 1196 O O . THR A 1 155 ? 5.264 8.519 -9.358 1.00 86.81 155 THR A O 1
ATOM 1199 N N . GLY A 1 156 ? 4.421 7.097 -7.833 1.00 84.25 156 GLY A N 1
ATOM 1200 C CA . GLY A 1 156 ? 5.533 7.199 -6.882 1.00 84.25 156 GLY A CA 1
ATOM 1201 C C . GLY A 1 156 ? 6.892 6.861 -7.500 1.00 84.25 156 GLY A C 1
ATOM 1202 O O . GLY A 1 156 ? 7.875 7.562 -7.266 1.00 84.25 156 GLY A O 1
ATOM 1203 N N . MET A 1 157 ? 6.946 5.862 -8.385 1.00 84.75 157 MET A N 1
ATOM 1204 C CA . MET A 1 157 ? 8.154 5.528 -9.149 1.00 84.75 157 MET A CA 1
ATOM 1205 C C . MET A 1 157 ? 8.612 6.665 -10.083 1.00 84.75 157 MET A C 1
ATOM 1207 O O . MET A 1 157 ? 9.814 6.807 -10.321 1.00 84.75 157 MET A O 1
ATOM 1211 N N . LYS A 1 158 ? 7.679 7.448 -10.643 1.00 79.69 158 LYS A N 1
ATOM 1212 C CA . LYS A 1 158 ? 7.968 8.575 -11.549 1.00 79.69 158 LYS A CA 1
ATOM 1213 C C . LYS A 1 158 ? 8.284 9.871 -10.802 1.00 79.69 158 LYS A C 1
ATOM 1215 O O . LYS A 1 158 ? 9.102 10.645 -11.288 1.00 79.69 158 LYS A O 1
ATOM 1220 N N . THR A 1 159 ? 7.609 10.124 -9.683 1.00 76.25 159 THR A N 1
ATOM 1221 C CA . THR A 1 159 ? 7.670 11.395 -8.945 1.00 76.25 159 THR A CA 1
ATOM 1222 C C . THR A 1 159 ? 8.676 11.394 -7.802 1.00 76.25 159 THR A C 1
ATOM 1224 O O . THR A 1 159 ? 8.982 12.464 -7.282 1.00 76.25 159 THR A O 1
ATOM 1227 N N . SER A 1 160 ? 9.189 10.228 -7.394 1.00 67.94 160 SER A N 1
ATOM 1228 C CA . SER A 1 160 ? 10.266 10.145 -6.407 1.00 67.94 160 SER A CA 1
ATOM 1229 C C . SER A 1 160 ? 11.463 10.985 -6.876 1.00 67.94 160 SER A C 1
ATOM 1231 O O . SER A 1 160 ? 11.949 10.840 -8.000 1.00 67.94 160 SER A O 1
ATOM 1233 N N . GLY A 1 161 ? 11.845 11.952 -6.037 1.00 56.69 161 GLY A N 1
ATOM 1234 C CA . GLY A 1 161 ? 12.773 13.021 -6.387 1.00 56.69 161 GLY A CA 1
ATOM 1235 C C . GLY A 1 161 ? 14.167 12.522 -6.769 1.00 56.69 161 GLY A C 1
ATOM 1236 O O . GLY A 1 161 ? 14.659 11.521 -6.261 1.00 56.69 161 GLY A O 1
ATOM 1237 N N . TYR A 1 162 ? 14.831 13.288 -7.635 1.00 41.72 162 TYR A N 1
ATOM 1238 C CA . TYR A 1 162 ? 16.152 13.009 -8.216 1.00 41.72 162 TYR A CA 1
ATOM 1239 C C . TYR A 1 162 ? 17.276 12.732 -7.194 1.00 41.72 162 TYR A C 1
ATOM 1241 O O . TYR A 1 162 ? 18.291 12.140 -7.547 1.00 41.72 162 TYR A O 1
ATOM 1249 N N . GLN A 1 163 ? 17.114 13.146 -5.933 1.00 52.19 163 GLN A N 1
ATOM 1250 C CA . GLN A 1 163 ? 18.127 12.958 -4.890 1.00 52.19 163 GLN A CA 1
ATOM 1251 C C . GLN A 1 163 ? 18.135 11.559 -4.261 1.00 52.19 163 GLN A C 1
ATOM 1253 O O . GLN A 1 163 ? 19.061 11.250 -3.516 1.00 52.19 163 GLN A O 1
ATOM 1258 N N . ASP A 1 164 ? 17.151 10.710 -4.561 1.00 61.12 164 ASP A N 1
ATOM 1259 C CA . ASP A 1 164 ? 16.940 9.477 -3.814 1.00 61.12 164 ASP A CA 1
ATOM 1260 C C . ASP A 1 164 ? 16.851 8.258 -4.736 1.00 61.12 164 ASP A C 1
ATOM 1262 O O . ASP A 1 164 ? 15.791 7.847 -5.208 1.00 61.12 164 ASP A O 1
ATOM 1266 N N . LEU A 1 165 ? 18.016 7.681 -5.028 1.00 65.31 165 LEU A N 1
ATOM 1267 C CA . LEU A 1 165 ? 18.164 6.566 -5.967 1.00 65.31 165 LEU A CA 1
ATOM 1268 C C . LEU A 1 165 ? 17.461 5.280 -5.480 1.00 65.31 165 LEU A C 1
ATOM 1270 O O . LEU A 1 165 ? 17.202 4.377 -6.278 1.00 65.31 165 LEU A O 1
ATOM 1274 N N . SER A 1 166 ? 17.157 5.194 -4.180 1.00 75.12 166 SER A N 1
ATOM 1275 C CA . SER A 1 166 ? 16.671 3.983 -3.511 1.00 75.12 166 SER A CA 1
ATOM 1276 C C . SER A 1 166 ? 15.150 3.803 -3.598 1.00 75.12 166 SER A C 1
ATOM 1278 O O . SER A 1 166 ? 14.669 2.715 -3.924 1.00 75.12 166 SER A O 1
ATOM 1280 N N . LEU A 1 167 ? 14.383 4.879 -3.396 1.00 81.25 167 LEU A N 1
ATOM 1281 C CA . LEU A 1 167 ? 12.918 4.850 -3.356 1.00 81.25 167 LEU A CA 1
ATOM 1282 C C . LEU A 1 167 ? 12.277 4.303 -4.642 1.00 81.25 167 LEU A C 1
ATOM 1284 O O . LEU A 1 167 ? 11.409 3.430 -4.549 1.00 81.25 167 LEU A O 1
ATOM 1288 N N . PRO A 1 168 ? 12.682 4.739 -5.854 1.00 82.81 168 PRO A N 1
ATOM 1289 C CA . PRO A 1 168 ? 12.079 4.248 -7.086 1.00 82.81 168 PRO A CA 1
ATOM 1290 C C . PRO A 1 168 ? 12.227 2.737 -7.279 1.00 82.81 168 PRO A C 1
ATOM 1292 O O . PRO A 1 168 ? 11.371 2.118 -7.912 1.00 82.81 168 PRO A O 1
ATOM 1295 N N . ALA A 1 169 ? 13.299 2.139 -6.747 1.00 85.12 169 ALA A N 1
ATOM 1296 C CA . ALA A 1 169 ? 13.493 0.696 -6.787 1.00 85.12 169 ALA A CA 1
ATOM 1297 C C . ALA A 1 169 ? 12.483 -0.029 -5.886 1.00 85.12 169 ALA A C 1
ATOM 1299 O O . ALA A 1 169 ? 11.948 -1.057 -6.289 1.00 85.12 169 ALA A O 1
ATOM 1300 N N . VAL A 1 170 ? 12.152 0.533 -4.719 1.00 87.25 170 VAL A N 1
ATOM 1301 C CA . VAL A 1 170 ? 11.145 -0.033 -3.806 1.00 87.25 170 VAL A CA 1
ATOM 1302 C C . VAL A 1 170 ? 9.749 -0.000 -4.429 1.00 87.25 170 VAL A C 1
ATOM 1304 O O . VAL A 1 170 ? 9.062 -1.023 -4.451 1.00 87.25 170 VAL A O 1
ATOM 1307 N N . TYR A 1 171 ? 9.350 1.138 -5.010 1.00 88.56 171 TYR A N 1
ATOM 1308 C CA . TYR A 1 171 ? 8.083 1.246 -5.747 1.00 88.56 171 TYR A CA 1
ATOM 1309 C C . TYR A 1 171 ? 8.010 0.241 -6.899 1.00 88.56 171 TYR A C 1
ATOM 1311 O O . TYR A 1 171 ? 6.979 -0.406 -7.085 1.00 88.56 171 TYR A O 1
ATOM 1319 N N . LYS A 1 172 ? 9.110 0.079 -7.646 1.00 88.50 172 LYS A N 1
ATOM 1320 C CA . LYS A 1 172 ? 9.206 -0.899 -8.733 1.00 88.50 172 LYS A CA 1
ATOM 1321 C C . LYS A 1 172 ? 9.004 -2.328 -8.222 1.00 88.50 172 LYS A C 1
ATOM 1323 O O . LYS A 1 172 ? 8.149 -3.025 -8.758 1.00 88.50 172 LYS A O 1
ATOM 1328 N N . SER A 1 173 ? 9.741 -2.753 -7.196 1.00 88.94 173 SER A N 1
ATOM 1329 C CA . SER A 1 173 ? 9.632 -4.114 -6.655 1.00 88.94 173 SER A CA 1
ATOM 1330 C C . SER A 1 173 ? 8.211 -4.421 -6.182 1.00 88.94 173 SER A C 1
ATOM 1332 O O . SER A 1 173 ? 7.673 -5.488 -6.474 1.00 88.94 173 SER A O 1
ATOM 1334 N N . LYS A 1 174 ? 7.557 -3.461 -5.512 1.00 89.88 174 LYS A N 1
ATOM 1335 C CA . LYS A 1 174 ? 6.176 -3.646 -5.051 1.00 89.88 174 LYS A CA 1
ATOM 1336 C C . LYS A 1 174 ? 5.172 -3.698 -6.202 1.00 89.88 174 LYS A C 1
ATOM 1338 O O . LYS A 1 174 ? 4.213 -4.469 -6.159 1.00 89.88 174 LYS A O 1
ATOM 1343 N N . LEU A 1 175 ? 5.401 -2.908 -7.249 1.00 89.44 175 LEU A N 1
ATOM 1344 C CA . LEU A 1 175 ? 4.591 -2.928 -8.464 1.00 89.44 175 LEU A CA 1
ATOM 1345 C C . LEU A 1 175 ? 4.730 -4.264 -9.212 1.00 89.44 175 LEU A C 1
ATOM 1347 O O . LEU A 1 175 ? 3.728 -4.790 -9.687 1.00 89.44 175 LEU A O 1
ATOM 1351 N N . GLU A 1 176 ? 5.931 -4.841 -9.281 1.00 88.81 176 GLU A N 1
ATOM 1352 C CA . GLU A 1 176 ? 6.168 -6.173 -9.860 1.00 88.81 176 GLU A CA 1
ATOM 1353 C C . GLU A 1 176 ? 5.455 -7.281 -9.069 1.00 88.81 176 GLU A C 1
ATOM 1355 O O . GLU A 1 176 ? 4.821 -8.152 -9.671 1.00 88.81 176 GLU A O 1
ATOM 1360 N N . GLU A 1 177 ? 5.483 -7.215 -7.733 1.00 88.50 177 GLU A N 1
ATOM 1361 C CA . GLU A 1 177 ? 4.743 -8.131 -6.852 1.00 88.50 177 GLU A CA 1
ATOM 1362 C C . GLU A 1 177 ? 3.234 -8.067 -7.128 1.00 88.50 177 GLU A C 1
ATOM 1364 O O . GLU A 1 177 ? 2.580 -9.099 -7.315 1.00 88.50 177 GLU A O 1
ATOM 1369 N N . CYS A 1 178 ? 2.693 -6.847 -7.236 1.00 86.69 178 CYS A N 1
ATOM 1370 C CA . CYS A 1 178 ? 1.302 -6.631 -7.612 1.00 86.69 178 CYS A CA 1
ATOM 1371 C C . CYS A 1 178 ? 1.022 -7.281 -8.972 1.00 86.69 178 CYS A C 1
ATOM 1373 O O . CYS A 1 178 ? 0.133 -8.132 -9.064 1.00 86.69 178 CYS A O 1
ATOM 1375 N N . ILE A 1 179 ? 1.800 -6.931 -10.007 1.00 87.50 179 ILE A N 1
ATOM 1376 C CA . ILE A 1 179 ? 1.609 -7.417 -11.383 1.00 87.50 179 ILE A CA 1
ATOM 1377 C C . ILE A 1 179 ? 1.556 -8.942 -11.416 1.00 87.50 179 ILE A C 1
ATOM 1379 O O . ILE A 1 179 ? 0.642 -9.496 -12.023 1.00 87.50 179 ILE A O 1
ATOM 1383 N N . SER A 1 180 ? 2.485 -9.619 -10.741 1.00 85.62 180 SER A N 1
ATOM 1384 C CA . SER A 1 180 ? 2.524 -11.084 -10.674 1.00 85.62 180 SER A CA 1
ATOM 1385 C C . SER A 1 180 ? 1.224 -11.665 -10.100 1.00 85.62 180 SER A C 1
ATOM 1387 O O . SER A 1 180 ? 0.606 -12.573 -10.674 1.00 85.62 180 SER A O 1
ATOM 1389 N N . LYS A 1 181 ? 0.728 -11.073 -9.007 1.00 83.25 181 LYS A N 1
ATOM 1390 C CA . LYS A 1 181 ? -0.522 -11.498 -8.372 1.00 83.25 181 LYS A CA 1
ATOM 1391 C C . LYS A 1 181 ? -1.743 -11.230 -9.254 1.00 83.25 181 LYS A C 1
ATOM 1393 O O . LYS A 1 181 ? -2.626 -12.086 -9.330 1.00 83.25 181 LYS A O 1
ATOM 1398 N N . ALA A 1 182 ? -1.802 -10.105 -9.964 1.00 81.94 182 ALA A N 1
ATOM 1399 C CA . ALA A 1 182 ? -2.920 -9.826 -10.866 1.00 81.94 182 ALA A CA 1
ATOM 1400 C C . ALA A 1 182 ? -2.897 -10.607 -12.167 1.00 81.94 182 ALA A C 1
ATOM 1402 O O . ALA A 1 182 ? -3.964 -10.958 -12.660 1.00 81.94 182 ALA A O 1
ATOM 1403 N N . GLN A 1 183 ? -1.723 -10.932 -12.707 1.00 81.81 183 GLN A N 1
ATOM 1404 C CA . GLN A 1 183 ? -1.637 -11.854 -13.837 1.00 81.81 183 GLN A CA 1
ATOM 1405 C C . GLN A 1 183 ? -2.244 -13.214 -13.479 1.00 81.81 183 GLN A C 1
ATOM 1407 O O . GLN A 1 183 ? -2.886 -13.829 -14.321 1.00 81.81 183 GLN A O 1
ATOM 1412 N N . THR A 1 184 ? -2.097 -13.645 -12.224 1.00 80.88 184 THR A N 1
ATOM 1413 C CA . THR A 1 184 ? -2.693 -14.893 -11.730 1.00 80.88 184 THR A CA 1
ATOM 1414 C C . THR A 1 184 ? -4.187 -14.739 -11.426 1.00 80.88 184 THR A C 1
ATOM 1416 O O . THR A 1 184 ? -4.982 -15.604 -11.777 1.00 80.88 184 THR A O 1
ATOM 1419 N N . SER A 1 185 ? -4.587 -13.630 -10.799 1.00 75.56 185 SER A N 1
ATOM 1420 C CA . SER A 1 185 ? -5.953 -13.444 -10.280 1.00 75.56 185 SER A CA 1
ATOM 1421 C C . SER A 1 185 ? -6.947 -12.892 -11.314 1.00 75.56 185 SER A C 1
ATOM 1423 O O . SER A 1 185 ? -8.145 -13.125 -11.195 1.00 75.56 185 SER A O 1
ATOM 1425 N N . PHE A 1 186 ? -6.472 -12.165 -12.333 1.00 79.06 186 PHE A N 1
ATOM 1426 C CA . PHE A 1 186 ? -7.298 -11.393 -13.276 1.00 79.06 186 PHE A CA 1
ATOM 1427 C C . PHE A 1 186 ? -6.877 -11.585 -14.744 1.00 79.06 186 PHE A C 1
ATOM 1429 O O . PHE A 1 186 ? -7.040 -10.681 -15.561 1.00 79.06 186 PHE A O 1
ATOM 1436 N N . ALA A 1 187 ? -6.351 -12.762 -15.104 1.00 71.69 187 ALA A N 1
ATOM 1437 C CA . ALA A 1 187 ? -5.781 -13.052 -16.429 1.00 71.69 187 ALA A CA 1
ATOM 1438 C C . ALA A 1 187 ? -6.681 -12.703 -17.638 1.00 71.69 187 ALA A C 1
ATOM 1440 O O . ALA A 1 187 ? -6.174 -12.503 -18.738 1.00 71.69 187 ALA A O 1
ATOM 1441 N N . HIS A 1 188 ? -8.002 -12.641 -17.446 1.00 73.62 188 HIS A N 1
ATOM 1442 C CA . HIS A 1 188 ? -8.995 -12.440 -18.508 1.00 73.62 188 HIS A CA 1
ATOM 1443 C C . HIS A 1 188 ? -9.643 -11.047 -18.466 1.00 73.62 188 HIS A C 1
ATOM 1445 O O . HIS A 1 188 ? -10.528 -10.758 -19.269 1.00 73.62 188 HIS A O 1
ATOM 1451 N N . ASP A 1 189 ? -9.234 -10.182 -17.532 1.00 79.06 189 ASP A N 1
ATOM 1452 C CA . ASP A 1 189 ? -9.811 -8.850 -17.390 1.00 79.06 189 ASP A CA 1
ATOM 1453 C C . ASP A 1 189 ? -9.069 -7.832 -18.275 1.00 79.06 189 ASP A C 1
ATOM 1455 O O . ASP A 1 189 ? -7.907 -7.512 -18.001 1.00 79.06 189 ASP A O 1
ATOM 1459 N N . PRO A 1 190 ? -9.710 -7.280 -19.321 1.00 82.00 190 PRO A N 1
ATOM 1460 C CA . PRO A 1 190 ? -9.030 -6.426 -20.292 1.00 82.00 190 PRO A CA 1
ATOM 1461 C C . PRO A 1 190 ? -8.485 -5.133 -19.672 1.00 82.00 190 PRO A C 1
ATOM 1463 O O . PRO A 1 190 ? -7.434 -4.653 -20.095 1.00 82.00 190 PRO A O 1
ATOM 1466 N N . LEU A 1 191 ? -9.149 -4.589 -18.646 1.00 81.69 191 LEU A N 1
ATOM 1467 C CA . LEU A 1 191 ? -8.703 -3.362 -17.979 1.00 81.69 191 LEU A CA 1
ATOM 1468 C C . LEU A 1 191 ? -7.457 -3.618 -17.129 1.00 81.69 191 LEU A C 1
ATOM 1470 O O . LEU A 1 191 ? -6.515 -2.826 -17.156 1.00 81.69 191 LEU A O 1
ATOM 1474 N N . VAL A 1 192 ? -7.422 -4.744 -16.411 1.00 82.75 192 VAL A N 1
ATOM 1475 C CA . VAL A 1 192 ? -6.258 -5.127 -15.597 1.00 82.75 192 VAL A CA 1
ATOM 1476 C C . VAL A 1 192 ? -5.069 -5.471 -16.492 1.00 82.75 192 VAL A C 1
ATOM 1478 O O . VAL A 1 192 ? -3.955 -5.012 -16.241 1.00 82.75 192 VAL A O 1
ATOM 1481 N N . VAL A 1 193 ? -5.297 -6.205 -17.583 1.00 84.31 193 VAL A N 1
ATOM 1482 C CA . VAL A 1 193 ? -4.256 -6.540 -18.568 1.00 84.31 193 VAL A CA 1
ATOM 1483 C C . VAL A 1 193 ? -3.667 -5.280 -19.207 1.00 84.31 193 VAL A C 1
ATOM 1485 O O . VAL A 1 193 ? -2.443 -5.163 -19.314 1.00 84.31 193 VAL A O 1
ATOM 1488 N N . GLN A 1 194 ? -4.505 -4.308 -19.576 1.00 88.00 194 GLN A N 1
ATOM 1489 C CA . GLN A 1 194 ? -4.040 -3.029 -20.112 1.00 88.00 194 GLN A CA 1
ATOM 1490 C C . GLN A 1 194 ? -3.184 -2.261 -19.095 1.00 88.00 194 GLN A C 1
ATOM 1492 O O . GLN A 1 194 ? -2.114 -1.762 -19.448 1.00 88.00 194 GLN A O 1
ATOM 1497 N N . GLN A 1 195 ? -3.610 -2.191 -17.832 1.00 85.12 195 GLN A N 1
ATOM 1498 C CA . GLN A 1 195 ? -2.844 -1.512 -16.782 1.00 85.12 195 GLN A CA 1
ATOM 1499 C C . GLN A 1 195 ? -1.516 -2.208 -16.478 1.00 85.12 195 GLN A C 1
ATOM 1501 O O . GLN A 1 195 ? -0.502 -1.543 -16.271 1.00 85.12 195 GLN A O 1
ATOM 1506 N N . ILE A 1 196 ? -1.473 -3.540 -16.534 1.00 86.56 196 ILE A N 1
ATOM 1507 C CA . ILE A 1 196 ? -0.223 -4.304 -16.447 1.00 86.56 196 ILE A CA 1
ATOM 1508 C C . ILE A 1 196 ? 0.722 -3.944 -17.594 1.00 86.56 196 ILE A C 1
ATOM 1510 O O . ILE A 1 196 ? 1.913 -3.742 -17.354 1.00 86.56 196 ILE A O 1
ATOM 1514 N N . ALA A 1 197 ? 0.222 -3.838 -18.826 1.00 87.44 197 ALA A N 1
ATOM 1515 C CA . ALA A 1 197 ? 1.047 -3.450 -19.968 1.00 87.44 197 ALA A CA 1
ATOM 1516 C C . ALA A 1 197 ? 1.637 -2.041 -19.787 1.00 87.44 197 ALA A C 1
ATOM 1518 O O . ALA A 1 197 ? 2.840 -1.854 -19.966 1.00 87.44 197 ALA A O 1
ATOM 1519 N N . GLN A 1 198 ? 0.823 -1.076 -19.348 1.00 87.56 198 GLN A N 1
ATOM 1520 C CA . GLN A 1 198 ? 1.275 0.293 -19.064 1.00 87.56 198 GLN A CA 1
ATOM 1521 C C . GLN A 1 198 ? 2.312 0.340 -17.934 1.00 87.56 198 GLN A C 1
ATOM 1523 O O . GLN A 1 198 ? 3.320 1.040 -18.039 1.00 87.56 198 GLN A O 1
ATOM 1528 N N . ALA A 1 199 ? 2.106 -0.446 -16.876 1.00 86.31 199 ALA A N 1
ATOM 1529 C CA . ALA A 1 199 ? 3.046 -0.560 -15.767 1.00 86.31 199 ALA A CA 1
ATOM 1530 C C . ALA A 1 199 ? 4.416 -1.068 -16.231 1.00 86.31 199 ALA A C 1
ATOM 1532 O O . ALA A 1 199 ? 5.446 -0.488 -15.888 1.00 86.31 199 ALA A O 1
ATOM 1533 N N . LYS A 1 200 ? 4.425 -2.136 -17.040 1.00 87.56 200 LYS A N 1
ATOM 1534 C CA . LYS A 1 200 ? 5.651 -2.737 -17.582 1.00 87.56 200 LYS A CA 1
ATOM 1535 C C . LYS A 1 200 ? 6.399 -1.769 -18.493 1.00 87.56 200 LYS A C 1
ATOM 1537 O O . LYS A 1 200 ? 7.602 -1.603 -18.323 1.00 87.56 200 LYS A O 1
ATOM 1542 N N . GLN A 1 201 ? 5.687 -1.068 -19.374 1.00 87.88 201 GLN A N 1
ATOM 1543 C CA . GLN A 1 201 ? 6.279 -0.032 -20.225 1.00 87.88 201 GLN A CA 1
ATOM 1544 C C . GLN A 1 201 ? 6.937 1.077 -19.393 1.00 87.88 201 GLN A C 1
ATOM 1546 O O . GLN A 1 201 ? 8.084 1.435 -19.643 1.00 87.88 201 GLN A O 1
ATOM 1551 N N . ALA A 1 202 ? 6.269 1.564 -18.343 1.00 84.56 202 ALA A N 1
ATOM 15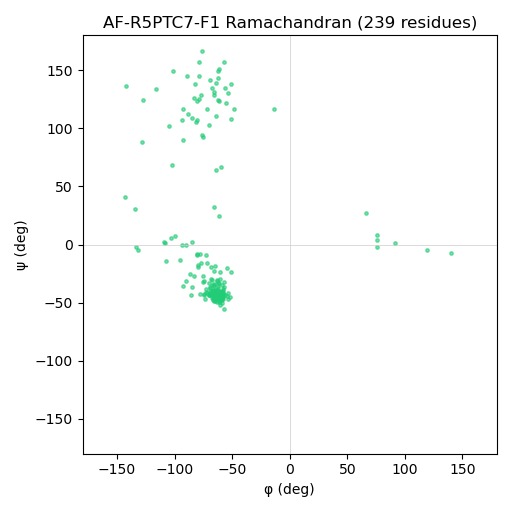52 C CA . ALA A 1 202 ? 6.834 2.591 -17.467 1.00 84.56 202 ALA A CA 1
ATOM 1553 C C . ALA A 1 202 ? 8.116 2.125 -16.743 1.00 84.56 202 ALA A C 1
ATOM 1555 O O . ALA A 1 202 ? 9.039 2.921 -16.539 1.00 84.56 202 ALA A O 1
ATOM 1556 N N . ILE A 1 203 ? 8.190 0.844 -16.366 1.00 85.44 203 ILE A N 1
ATOM 1557 C CA . ILE A 1 203 ? 9.393 0.234 -15.780 1.00 85.44 203 ILE A CA 1
ATOM 1558 C C . ILE A 1 203 ? 10.525 0.178 -16.816 1.00 85.44 203 ILE A C 1
ATOM 1560 O O . ILE A 1 203 ? 11.649 0.591 -16.518 1.00 85.44 203 ILE A O 1
ATOM 1564 N N . GLU A 1 204 ? 10.245 -0.297 -18.030 1.00 85.56 204 GLU A N 1
ATOM 1565 C CA . GLU A 1 204 ? 11.228 -0.405 -19.116 1.00 85.56 204 GLU A CA 1
ATOM 1566 C C . GLU A 1 204 ? 11.789 0.960 -19.524 1.00 85.56 204 GLU A C 1
ATOM 1568 O O . GLU A 1 204 ? 13.007 1.122 -19.643 1.00 85.56 204 GLU A O 1
ATOM 1573 N N . GLU A 1 205 ? 10.929 1.970 -19.659 1.00 84.12 205 GLU A N 1
ATOM 1574 C CA . GLU A 1 205 ? 11.329 3.350 -19.945 1.00 84.12 205 GLU A CA 1
ATOM 1575 C C . GLU A 1 205 ? 12.263 3.910 -18.872 1.00 84.12 205 GLU A C 1
ATOM 1577 O O . GLU A 1 205 ? 13.233 4.609 -19.180 1.00 84.12 205 GLU A O 1
ATOM 1582 N N . LYS A 1 206 ? 11.996 3.612 -17.597 1.00 78.44 206 LYS A N 1
ATOM 1583 C CA . LYS A 1 206 ? 12.854 4.049 -16.495 1.00 78.44 206 LYS A CA 1
ATOM 1584 C C . LYS A 1 206 ? 14.217 3.363 -16.545 1.00 78.44 206 LYS A C 1
ATOM 1586 O O . LYS A 1 206 ? 15.229 4.052 -16.511 1.00 78.44 206 LYS A O 1
ATOM 1591 N N . ILE A 1 207 ? 14.251 2.046 -16.751 1.00 81.06 207 ILE A N 1
ATOM 1592 C CA . ILE A 1 207 ? 15.504 1.291 -16.924 1.00 81.06 207 ILE A CA 1
ATOM 1593 C C . ILE A 1 207 ? 16.312 1.836 -18.111 1.00 81.06 207 ILE A C 1
ATOM 1595 O O . ILE A 1 207 ? 17.533 1.983 -18.022 1.00 81.06 207 ILE A O 1
ATOM 1599 N N . ALA A 1 208 ? 15.652 2.149 -19.228 1.00 81.38 208 ALA A N 1
ATOM 1600 C CA . ALA A 1 208 ? 16.305 2.705 -20.408 1.00 81.38 208 ALA A CA 1
ATOM 1601 C C . ALA A 1 208 ? 16.881 4.106 -20.147 1.00 81.38 208 ALA A C 1
ATOM 1603 O O . ALA A 1 208 ? 17.994 4.400 -20.593 1.00 81.38 208 ALA A O 1
ATOM 1604 N N . ARG A 1 209 ? 16.157 4.963 -19.414 1.00 77.06 209 ARG A N 1
ATOM 1605 C CA . ARG A 1 209 ? 16.649 6.285 -18.993 1.00 77.06 209 ARG A CA 1
ATOM 1606 C C . ARG A 1 209 ? 17.848 6.174 -18.057 1.00 77.06 209 ARG A C 1
ATOM 1608 O O . ARG A 1 209 ? 18.849 6.839 -18.310 1.00 77.06 209 ARG A O 1
ATOM 1615 N N . ASP A 1 210 ? 17.787 5.291 -17.065 1.00 75.12 210 ASP A N 1
ATOM 1616 C CA . ASP A 1 210 ? 18.867 5.082 -16.094 1.00 75.12 210 ASP A CA 1
ATOM 1617 C C . ASP A 1 210 ? 20.154 4.604 -16.802 1.00 75.12 210 ASP A C 1
ATOM 1619 O O . ASP A 1 210 ? 21.238 5.149 -16.577 1.00 75.12 210 ASP A O 1
ATOM 1623 N N . LYS A 1 211 ? 20.039 3.670 -17.761 1.00 77.44 211 LYS A N 1
ATOM 1624 C CA . LYS A 1 211 ? 21.173 3.219 -18.596 1.00 77.44 211 LYS A CA 1
ATOM 1625 C C . LYS A 1 211 ? 21.768 4.342 -19.449 1.00 77.44 211 LYS A C 1
ATOM 1627 O O . LYS A 1 211 ? 22.990 4.465 -19.528 1.00 77.44 211 LYS A O 1
ATOM 1632 N N . LYS A 1 212 ? 20.929 5.161 -20.096 1.00 76.69 212 LYS A N 1
ATOM 1633 C CA . LYS A 1 212 ? 21.392 6.298 -20.913 1.00 76.69 212 LYS A CA 1
ATOM 1634 C C . LYS A 1 212 ? 22.104 7.350 -20.060 1.00 76.69 212 LYS A C 1
ATOM 1636 O O . LYS A 1 212 ? 23.160 7.828 -20.465 1.00 76.69 212 LYS A O 1
ATOM 1641 N N . GLY A 1 213 ? 21.567 7.669 -18.881 1.00 72.94 213 GLY A N 1
ATOM 1642 C CA . GLY A 1 213 ? 22.186 8.600 -17.935 1.00 72.94 213 GLY A CA 1
ATOM 1643 C C . GLY A 1 213 ? 23.566 8.131 -17.472 1.00 72.94 213 GLY A C 1
ATOM 1644 O O . GLY A 1 213 ? 24.521 8.904 -17.518 1.00 72.94 213 GLY A O 1
ATOM 1645 N N . ALA A 1 214 ? 23.699 6.847 -17.123 1.00 76.19 214 ALA A N 1
ATOM 1646 C CA . ALA A 1 214 ? 24.982 6.258 -16.739 1.00 76.19 214 ALA A CA 1
ATOM 1647 C C . ALA A 1 214 ? 26.024 6.328 -17.871 1.00 76.19 214 ALA A C 1
ATOM 1649 O O . ALA A 1 214 ? 27.168 6.712 -17.631 1.00 76.19 214 ALA A O 1
ATOM 1650 N N . MET A 1 215 ? 25.625 6.023 -19.111 1.00 75.94 215 MET A N 1
ATOM 1651 C CA . MET A 1 215 ? 26.513 6.095 -20.280 1.00 75.94 215 MET A CA 1
ATOM 1652 C C . MET A 1 215 ? 26.999 7.524 -20.567 1.00 75.94 215 MET A C 1
ATOM 1654 O O . MET A 1 215 ? 28.182 7.724 -20.837 1.00 75.94 215 MET A O 1
ATOM 1658 N N . ILE A 1 216 ? 26.111 8.522 -20.482 1.00 76.38 216 ILE A N 1
ATOM 1659 C CA . ILE A 1 216 ? 26.474 9.935 -20.685 1.00 76.38 216 ILE A CA 1
ATOM 1660 C C . ILE A 1 216 ? 27.421 10.411 -19.576 1.00 76.38 216 ILE A C 1
ATOM 1662 O O . ILE A 1 216 ? 28.445 11.026 -19.872 1.00 76.38 216 ILE A O 1
ATOM 1666 N N . GLY A 1 217 ? 27.128 10.084 -18.313 1.00 74.25 217 GLY A N 1
ATOM 1667 C CA . GLY A 1 217 ? 27.970 10.466 -17.177 1.00 74.25 217 GLY A CA 1
ATOM 1668 C C . GLY A 1 217 ? 29.395 9.916 -17.277 1.00 74.25 217 GLY A C 1
ATOM 1669 O O . GLY A 1 217 ? 30.360 10.648 -17.051 1.00 74.25 217 GLY A O 1
ATOM 1670 N N . LEU A 1 218 ? 29.540 8.651 -17.685 1.00 78.19 218 LEU A N 1
ATOM 1671 C CA . LEU A 1 218 ? 30.847 8.015 -17.866 1.00 78.19 218 LEU A CA 1
ATOM 1672 C C . LEU A 1 218 ? 31.643 8.662 -19.013 1.00 78.19 218 LEU A C 1
ATOM 1674 O O . LEU A 1 218 ? 32.845 8.895 -18.879 1.00 78.19 218 LEU A O 1
ATOM 1678 N N . GLY A 1 219 ? 30.963 9.025 -20.107 1.00 76.69 219 GLY A N 1
ATOM 1679 C CA . GLY A 1 219 ? 31.562 9.754 -21.227 1.00 76.69 219 GLY A CA 1
ATOM 1680 C C . GLY A 1 219 ? 32.049 11.155 -20.842 1.00 76.69 219 GLY A C 1
ATOM 1681 O O . GLY A 1 219 ? 33.180 11.522 -21.161 1.00 76.69 219 GLY A O 1
ATOM 1682 N N . CYS A 1 220 ? 31.245 11.925 -20.104 1.00 78.69 220 CYS A N 1
ATOM 1683 C CA . CYS A 1 220 ? 31.628 13.263 -19.644 1.00 78.69 220 CYS A CA 1
ATOM 1684 C C . CYS A 1 220 ? 32.831 13.238 -18.689 1.00 78.69 220 CYS A C 1
ATOM 1686 O O . CYS A 1 220 ? 33.709 14.092 -18.809 1.00 78.69 220 CYS A O 1
ATOM 1688 N N . MET A 1 221 ? 32.913 12.257 -17.781 1.00 76.88 221 MET A N 1
ATOM 1689 C CA . MET A 1 221 ? 34.063 12.118 -16.878 1.00 76.88 221 MET A CA 1
ATOM 1690 C C . MET A 1 221 ? 35.361 11.787 -17.624 1.00 76.88 221 MET A C 1
ATOM 1692 O O . MET A 1 221 ? 36.402 12.359 -17.307 1.00 76.88 221 MET A O 1
ATOM 1696 N N . ALA A 1 222 ? 35.308 10.926 -18.644 1.00 80.44 222 ALA A N 1
ATOM 1697 C CA . ALA A 1 222 ? 36.483 10.592 -19.450 1.00 80.44 222 ALA A CA 1
ATOM 1698 C C . ALA A 1 222 ? 37.009 11.804 -20.243 1.00 80.44 222 ALA A C 1
ATOM 1700 O O . ALA A 1 222 ? 38.211 12.072 -20.246 1.00 80.44 222 ALA A O 1
ATOM 1701 N N . VAL A 1 223 ? 36.112 12.574 -20.871 1.00 84.62 223 VAL A N 1
ATOM 1702 C CA . VAL A 1 223 ? 36.482 13.775 -21.641 1.00 84.62 223 VAL A CA 1
ATOM 1703 C C . VAL A 1 223 ? 36.973 14.896 -20.723 1.00 84.62 223 VAL A C 1
ATOM 1705 O O . VAL A 1 223 ? 37.996 15.518 -21.006 1.00 84.62 223 VAL A O 1
ATOM 1708 N N . GLY A 1 224 ? 36.289 15.130 -19.599 1.00 80.06 224 GLY A N 1
ATOM 1709 C CA . GLY A 1 224 ? 36.700 16.125 -18.607 1.00 80.06 224 GLY A CA 1
ATOM 1710 C C . GLY A 1 224 ? 38.070 15.812 -18.002 1.00 80.06 224 GLY A C 1
ATOM 1711 O O . GLY A 1 224 ? 38.918 16.698 -17.920 1.00 80.06 224 GLY A O 1
ATOM 1712 N N . GLY A 1 225 ? 38.323 14.546 -17.657 1.00 82.69 225 GLY A N 1
ATOM 1713 C CA . GLY A 1 225 ? 39.623 14.097 -17.155 1.00 82.69 225 GLY A CA 1
ATOM 1714 C C . GLY A 1 225 ? 40.757 14.312 -18.160 1.00 82.69 225 GLY A C 1
ATOM 1715 O O . GLY A 1 225 ? 41.817 14.805 -17.781 1.00 82.69 225 GLY A O 1
ATOM 1716 N N . LEU A 1 226 ? 40.522 14.024 -19.445 1.00 88.44 226 LEU A N 1
ATOM 1717 C CA . LEU A 1 226 ? 41.504 14.247 -20.511 1.00 88.44 226 LEU A CA 1
ATOM 1718 C C . LEU A 1 226 ? 41.838 15.739 -20.685 1.00 88.44 226 LEU A C 1
ATOM 1720 O O . LEU A 1 226 ? 43.008 16.096 -20.797 1.00 88.44 226 LEU A O 1
ATOM 1724 N N . LEU A 1 227 ? 40.828 16.616 -20.671 1.00 87.56 227 LEU A N 1
ATOM 1725 C CA . LEU A 1 227 ? 41.020 18.066 -20.800 1.00 87.56 227 LEU A CA 1
ATOM 1726 C C . LEU A 1 227 ? 41.801 18.658 -19.623 1.00 87.56 227 LEU A C 1
ATOM 1728 O O . LEU A 1 227 ? 42.667 19.506 -19.830 1.00 87.56 227 LEU A O 1
ATOM 1732 N N . ILE A 1 228 ? 41.538 18.185 -18.403 1.00 88.25 228 ILE A N 1
ATOM 1733 C CA . ILE A 1 228 ? 42.293 18.588 -17.211 1.00 88.25 228 ILE A CA 1
ATOM 1734 C C . ILE A 1 228 ? 43.758 18.156 -17.340 1.00 88.25 228 ILE A C 1
ATOM 1736 O O . ILE A 1 228 ? 44.658 18.951 -17.084 1.00 88.25 228 ILE A O 1
ATOM 1740 N N . LEU A 1 229 ? 44.011 16.925 -17.789 1.00 88.25 229 LEU A N 1
ATOM 1741 C CA . LEU A 1 229 ? 45.366 16.411 -17.997 1.00 88.25 229 LEU A CA 1
ATOM 1742 C C . LEU A 1 229 ? 46.138 17.240 -19.035 1.00 88.25 229 LEU A C 1
ATOM 1744 O O . LEU A 1 229 ? 47.283 17.617 -18.795 1.00 88.25 229 LEU A O 1
ATOM 1748 N N . ILE A 1 230 ? 45.493 17.582 -20.154 1.00 89.19 230 ILE A N 1
ATOM 1749 C CA . ILE A 1 230 ? 46.068 18.447 -21.195 1.00 89.19 230 ILE A CA 1
ATOM 1750 C C . ILE A 1 230 ? 46.381 19.840 -20.635 1.00 89.19 230 ILE A C 1
ATOM 1752 O O . ILE A 1 230 ? 47.466 20.360 -20.881 1.00 89.19 230 ILE A O 1
ATOM 1756 N N . PHE A 1 231 ? 45.477 20.424 -19.842 1.00 89.00 231 PHE A N 1
ATOM 1757 C CA . PHE A 1 231 ? 45.704 21.721 -19.201 1.00 89.00 231 PHE A CA 1
ATOM 1758 C C . PHE A 1 231 ? 46.939 21.698 -18.290 1.00 89.00 231 PHE A C 1
ATOM 1760 O O . PHE A 1 231 ? 47.800 22.566 -18.411 1.00 89.00 231 PHE A O 1
ATOM 1767 N N . PHE A 1 232 ? 47.083 20.670 -17.446 1.00 88.44 232 PHE A N 1
ATOM 1768 C CA . PHE A 1 232 ? 48.260 20.514 -16.586 1.00 88.44 232 PHE A CA 1
ATOM 1769 C C . PHE A 1 232 ? 49.562 20.361 -17.381 1.00 88.44 232 PHE A C 1
ATOM 1771 O O . PHE A 1 232 ? 50.563 20.977 -17.020 1.00 88.44 232 PHE A O 1
ATOM 1778 N N . ILE A 1 233 ? 49.555 19.591 -18.473 1.00 90.06 233 ILE A N 1
ATOM 1779 C CA . ILE A 1 233 ? 50.733 19.431 -19.342 1.00 90.06 233 ILE A CA 1
ATOM 1780 C C . ILE A 1 233 ? 51.110 20.771 -19.990 1.00 90.06 233 ILE A C 1
ATOM 1782 O O . ILE A 1 233 ? 52.279 21.157 -19.960 1.00 90.06 233 ILE A O 1
ATOM 1786 N N . CYS A 1 234 ? 50.133 21.515 -20.519 1.00 86.38 234 CYS A N 1
ATOM 1787 C CA . CYS A 1 234 ? 50.367 22.834 -21.111 1.00 86.38 234 CYS A CA 1
ATOM 1788 C C . CYS A 1 234 ? 50.893 23.855 -20.090 1.00 86.38 234 CYS A C 1
ATOM 1790 O O . CYS A 1 234 ? 51.813 24.606 -20.408 1.00 86.38 234 CYS A O 1
ATOM 1792 N N . SER A 1 235 ? 50.361 23.871 -18.863 1.00 84.25 235 SER A N 1
ATOM 1793 C CA . SER A 1 235 ? 50.855 24.752 -17.795 1.00 84.25 235 SER A CA 1
ATOM 1794 C C . SER A 1 235 ? 52.280 24.409 -17.354 1.00 84.25 235 SER A C 1
ATOM 1796 O O . SER A 1 235 ? 53.041 25.316 -17.036 1.00 84.25 235 SER A O 1
ATOM 1798 N N . PHE A 1 236 ? 52.664 23.130 -17.357 1.00 83.69 236 PHE A N 1
ATOM 1799 C CA . PHE A 1 236 ? 54.021 22.715 -16.986 1.00 83.69 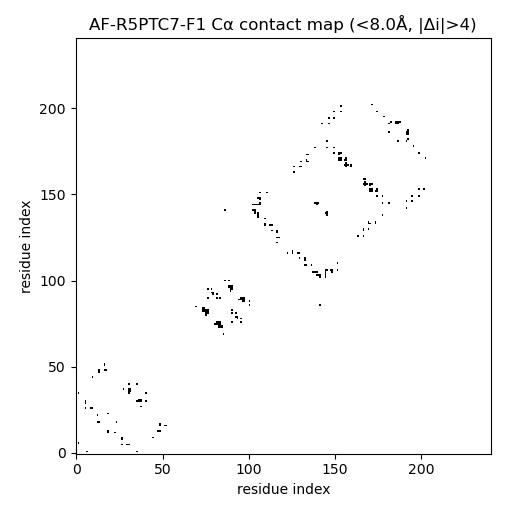236 PHE A CA 1
ATOM 1800 C C . PHE A 1 236 ? 55.052 23.070 -18.069 1.00 83.69 236 PHE A C 1
ATOM 1802 O O . PHE A 1 236 ? 56.150 23.517 -17.750 1.00 83.69 236 PHE A O 1
ATOM 1809 N N . MET A 1 237 ? 54.688 22.929 -19.350 1.00 79.12 237 MET A N 1
ATOM 1810 C CA . MET A 1 237 ? 55.545 23.322 -20.478 1.00 79.12 237 MET A CA 1
ATOM 1811 C C . MET A 1 237 ? 55.740 24.841 -20.578 1.00 79.12 237 MET A C 1
ATOM 1813 O O . MET A 1 237 ? 56.829 25.278 -20.923 1.00 79.12 237 MET A O 1
ATOM 1817 N N . GLY A 1 238 ? 54.730 25.647 -20.236 1.00 69.06 238 GLY A N 1
ATOM 1818 C CA . GLY A 1 238 ? 54.829 27.113 -20.265 1.00 69.06 238 GLY A CA 1
ATOM 1819 C C . GLY A 1 238 ? 55.678 27.737 -19.149 1.00 69.06 238 GLY A C 1
ATOM 1820 O O . GLY A 1 238 ? 55.943 28.931 -19.199 1.00 69.06 238 GLY A O 1
ATOM 1821 N N . CYS A 1 239 ? 56.098 26.962 -18.145 1.00 59.84 239 CYS A N 1
ATOM 1822 C CA . CYS A 1 239 ? 56.992 27.430 -17.079 1.00 59.84 239 CYS A CA 1
ATOM 1823 C C . CYS A 1 239 ? 58.482 27.152 -17.351 1.00 59.84 239 CYS A C 1
ATOM 1825 O O . CYS A 1 239 ? 59.301 27.465 -16.489 1.00 59.84 239 CYS A O 1
ATOM 1827 N N . PHE A 1 240 ? 58.838 26.534 -18.485 1.00 56.78 240 PHE A N 1
ATOM 1828 C CA . PHE A 1 240 ? 60.219 26.134 -18.796 1.00 56.78 240 PHE A CA 1
ATOM 1829 C C . PHE A 1 240 ? 60.943 27.054 -19.803 1.00 56.78 240 PHE A C 1
ATOM 1831 O O . PHE A 1 240 ? 62.071 26.746 -20.178 1.00 56.78 240 PHE A O 1
ATOM 1838 N N . ASP A 1 241 ? 60.331 28.172 -20.207 1.00 48.41 241 ASP A N 1
ATOM 1839 C CA . ASP A 1 241 ? 60.954 29.235 -21.022 1.00 48.41 241 ASP A CA 1
ATOM 1840 C C . ASP A 1 241 ? 61.257 30.493 -20.190 1.00 48.41 241 ASP A C 1
ATOM 1842 O O . ASP A 1 241 ? 60.397 30.884 -19.361 1.00 48.41 241 ASP A O 1
#

Radius of gyration: 35.73 Å; Cα contacts (8 Å, |Δi|>4): 144; chains: 1; bounding box: 106×54×81 Å